Protein AF-A0A923WT96-F1 (afdb_monomer)

pLDDT: mean 90.23, std 14.93, range [32.47, 98.75]

Secondary structure (DSSP, 8-state):
--------S----HHHHHHHHHHHSPPPHHHHHHHHHHHHHHHHHTTT-EEEEHHHHHGGGG-S--EEEE-SS-EEEEEEE---TT-EE-HHHHHHHHHHHHHHHHHH-TTSS-EEEEEEESSEE-HHHHHHHHHHTPEEEE----TTS--EEEEE-TTS-EEEE-TTSTTGGG----SSS-EEES-HHHHHHTT-EETT---

Foldseek 3Di:
DDDDDDPDDDDCDPVNVVLVVVLPDDDDQVRLQLLQLLQVQQVLQVVQWDKAQQCNVPPPVSLQQRIWTDDQAEIEREHEEEDDQVDADELVNVVSQLVSQVVCCVPPNVPHHYYAYEYEYCYYHDPNNVVSCVVSVYHYDHDHRPSQPQAWKWDADPVRAIAIEHNPRPCSSVDGAGPDLIDGDNGPVVSVVSVHYHPPDDD

Solvent-accessible surface area (backbone atoms only — not comparable to full-atom values): 11624 Å² total; per-residue (Å²): 133,83,87,82,76,81,93,74,86,85,74,82,40,76,65,40,51,51,49,57,52,57,75,69,52,86,71,53,78,66,52,43,39,45,52,38,46,52,50,57,44,48,60,40,26,77,71,62,37,49,61,40,44,35,26,77,69,49,49,92,76,34,64,66,33,31,31,43,36,41,58,95,69,36,33,39,39,26,32,70,44,72,48,60,67,92,48,63,48,47,35,68,60,49,51,50,43,49,52,39,42,51,50,46,37,73,74,76,36,78,86,53,57,57,76,44,38,36,42,37,26,45,34,44,70,37,71,62,21,51,51,48,19,65,78,71,63,39,45,80,43,78,52,74,80,64,86,84,59,53,58,32,45,29,33,64,46,98,87,68,51,43,27,28,35,50,84,82,44,97,56,40,65,77,58,63,49,54,81,77,93,29,42,67,31,82,43,59,67,57,39,44,75,73,64,30,42,67,65,89,65,80,129

Sequence (203 aa):
MFLFILRFVNKDSADQRALNAYLKKPLSNEEIGTAYERYIGHLYEMKGYDVVYNGAVNGFADFGRDLIVKTADEIFIIQTKCWAKYKQIKEKEIFQLFDSMTHFRLTSNRLGPPIKAVFYTSASYSDEAKEAAQVLGVELRNEKLIQTYPMIKCNVSMNGSKYYHLPFDPYYDKVKINQGEECYVHTVAEAVAKGFRRAGTRL

Mean predicted aligned error: 5.96 Å

Structure (mmCIF, N/CA/C/O backbone):
data_AF-A0A923WT96-F1
#
_entry.id   AF-A0A923WT96-F1
#
loop_
_atom_site.group_PDB
_atom_site.id
_atom_site.type_symbol
_atom_site.label_atom_id
_atom_site.label_alt_id
_atom_site.label_comp_id
_atom_site.label_asym_id
_atom_site.label_entity_id
_atom_site.label_seq_id
_atom_site.pdbx_PDB_ins_code
_atom_site.Cartn_x
_atom_site.Cartn_y
_atom_site.Cartn_z
_atom_site.occupancy
_atom_site.B_iso_or_equiv
_atom_site.auth_seq_id
_atom_site.auth_comp_id
_atom_site.auth_asym_id
_atom_site.auth_atom_id
_atom_site.pdbx_PDB_model_num
ATOM 1 N N . MET A 1 1 ? 39.973 -20.981 -33.389 1.00 36.34 1 MET A N 1
ATOM 2 C CA . MET A 1 1 ? 39.343 -19.813 -34.034 1.00 36.34 1 MET A CA 1
ATOM 3 C C . MET A 1 1 ? 38.199 -19.358 -33.139 1.00 36.34 1 MET A C 1
ATOM 5 O O . MET A 1 1 ? 37.227 -20.085 -33.031 1.00 36.34 1 MET A O 1
ATOM 9 N N . PHE A 1 2 ? 38.434 -18.256 -32.414 1.00 32.47 2 PHE A N 1
ATOM 10 C CA . PHE A 1 2 ? 37.495 -17.392 -31.675 1.00 32.47 2 PHE A CA 1
ATOM 11 C C . PHE A 1 2 ? 36.332 -18.073 -30.924 1.00 32.47 2 PHE A C 1
ATOM 13 O O . PHE A 1 2 ? 35.307 -18.401 -31.499 1.00 32.47 2 PHE A O 1
ATOM 20 N N . LEU A 1 3 ? 36.482 -18.392 -29.637 1.00 35.88 3 LEU A N 1
ATOM 21 C CA . LEU A 1 3 ? 36.334 -17.452 -28.511 1.00 35.88 3 LEU A CA 1
ATOM 22 C C . LEU A 1 3 ? 34.954 -16.771 -28.491 1.00 35.88 3 LEU A C 1
ATOM 24 O O . LEU A 1 3 ? 34.823 -15.672 -29.002 1.00 35.88 3 LEU A O 1
ATOM 28 N N . PHE A 1 4 ? 33.966 -17.390 -27.838 1.00 37.00 4 PHE A N 1
ATOM 29 C CA . PHE A 1 4 ? 32.991 -16.672 -27.003 1.00 37.00 4 PHE A CA 1
ATOM 30 C C . PHE A 1 4 ? 32.511 -17.591 -25.873 1.00 37.00 4 PHE A C 1
ATOM 32 O O . PHE A 1 4 ? 31.411 -18.132 -25.853 1.00 37.00 4 PHE A O 1
ATOM 39 N N . ILE A 1 5 ? 33.430 -17.784 -24.929 1.00 40.38 5 ILE A N 1
ATOM 40 C CA . ILE A 1 5 ? 33.155 -18.240 -23.568 1.00 40.38 5 ILE A CA 1
ATOM 41 C C . ILE A 1 5 ? 32.289 -17.172 -22.878 1.00 40.38 5 ILE A C 1
ATOM 43 O O . ILE A 1 5 ? 32.549 -15.980 -23.030 1.00 40.38 5 ILE A O 1
ATOM 47 N N . LEU A 1 6 ? 31.266 -17.634 -22.152 1.00 35.66 6 LEU A N 1
ATOM 48 C CA . LEU A 1 6 ? 30.511 -16.965 -21.084 1.00 35.66 6 LEU A CA 1
ATOM 49 C C . LEU A 1 6 ? 30.635 -15.426 -20.996 1.00 35.66 6 LEU A C 1
ATOM 51 O O . LEU A 1 6 ? 31.580 -14.890 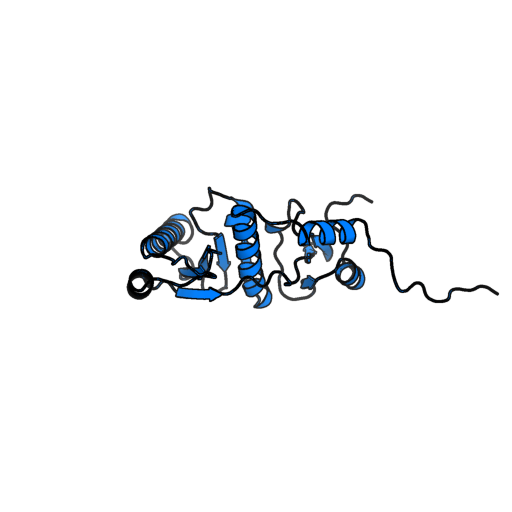-20.422 1.00 35.66 6 LEU A O 1
ATOM 55 N N . ARG A 1 7 ? 29.572 -14.715 -21.385 1.00 38.06 7 ARG A N 1
ATOM 56 C CA . ARG A 1 7 ? 29.188 -13.449 -20.734 1.00 38.06 7 ARG A CA 1
ATOM 57 C C . ARG A 1 7 ? 27.939 -13.679 -19.891 1.00 38.06 7 ARG A C 1
ATOM 59 O O . ARG A 1 7 ? 26.865 -13.183 -20.205 1.00 38.06 7 ARG A O 1
ATOM 66 N N . PHE A 1 8 ? 28.084 -14.449 -18.823 1.00 43.38 8 PHE A N 1
ATOM 67 C CA . PHE A 1 8 ? 27.177 -14.343 -17.690 1.00 43.38 8 PHE A CA 1
ATOM 68 C C . PHE A 1 8 ? 27.979 -13.842 -16.494 1.00 43.38 8 PHE A C 1
ATOM 70 O O . PHE A 1 8 ? 29.082 -14.315 -16.239 1.00 43.38 8 PHE A O 1
ATOM 77 N N . VAL A 1 9 ? 27.355 -12.907 -15.778 1.00 39.97 9 VAL A N 1
ATOM 78 C CA . VAL A 1 9 ? 27.758 -12.261 -14.523 1.00 39.97 9 VAL A CA 1
ATOM 79 C C . VAL A 1 9 ? 28.471 -10.906 -14.653 1.00 39.97 9 VAL A C 1
ATOM 81 O O . VAL A 1 9 ? 29.545 -10.752 -15.224 1.00 39.97 9 VAL A O 1
ATOM 84 N N . ASN A 1 10 ? 27.817 -9.943 -13.998 1.00 44.91 10 ASN A N 1
ATOM 85 C CA . ASN A 1 10 ? 28.217 -8.586 -13.644 1.00 44.91 10 ASN A CA 1
ATOM 86 C C . ASN A 1 10 ? 28.245 -7.522 -14.743 1.00 44.91 10 ASN A C 1
ATOM 88 O O . ASN A 1 10 ? 29.288 -7.089 -15.228 1.0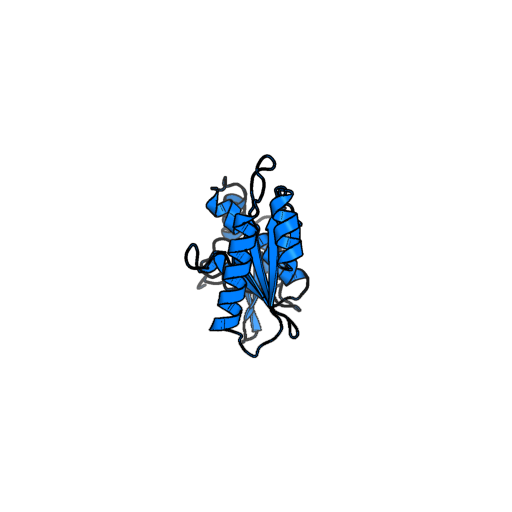0 44.91 10 ASN A O 1
ATOM 92 N N . LYS A 1 11 ? 27.071 -6.932 -14.976 1.00 49.00 11 LYS A N 1
ATOM 93 C CA . LYS A 1 11 ? 27.018 -5.486 -15.173 1.00 49.00 11 LYS A CA 1
ATOM 94 C C . LYS A 1 11 ? 25.873 -4.934 -14.342 1.00 49.00 11 LYS A C 1
ATOM 96 O O . LYS A 1 11 ? 24.736 -4.903 -14.795 1.00 49.00 11 LYS A O 1
ATOM 101 N N . ASP A 1 12 ? 26.193 -4.558 -13.108 1.00 63.94 12 ASP A N 1
ATOM 102 C CA . ASP A 1 12 ? 25.357 -3.688 -12.283 1.00 63.94 12 ASP A CA 1
ATOM 103 C C . ASP A 1 12 ? 24.925 -2.520 -13.189 1.00 63.94 12 ASP A C 1
ATOM 105 O O . ASP A 1 12 ? 25.756 -1.713 -13.627 1.00 63.94 12 ASP A O 1
ATOM 109 N N . SER A 1 13 ? 23.675 -2.524 -13.656 1.00 85.19 13 SER A N 1
ATOM 110 C CA . SER A 1 13 ? 23.193 -1.501 -14.583 1.00 85.19 13 SER A CA 1
ATOM 111 C C . SER A 1 13 ? 23.119 -0.168 -13.835 1.00 85.19 13 SER A C 1
ATOM 113 O O . SER A 1 13 ? 23.123 -0.135 -12.604 1.00 85.19 13 SER A O 1
ATOM 115 N N . ALA A 1 14 ? 23.081 0.960 -14.550 1.00 91.75 14 ALA A N 1
ATOM 116 C CA . ALA A 1 14 ? 22.837 2.245 -13.885 1.00 91.75 14 ALA A CA 1
ATOM 117 C C . ALA A 1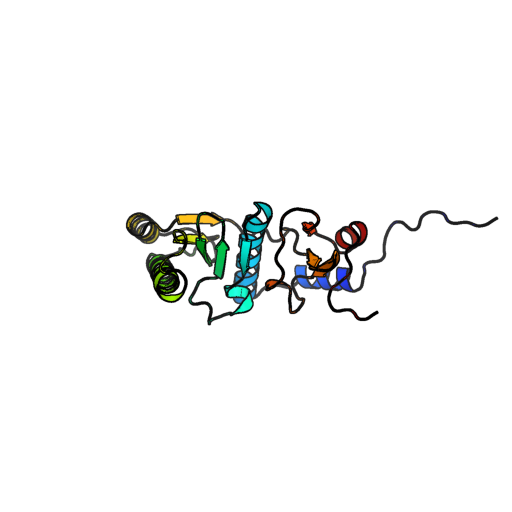 14 ? 21.536 2.196 -13.058 1.00 91.75 14 ALA A C 1
ATOM 119 O O . ALA A 1 14 ? 21.496 2.695 -11.936 1.00 91.75 14 ALA A O 1
ATOM 120 N N . ASP A 1 15 ? 20.534 1.487 -13.577 1.00 94.75 15 ASP A N 1
ATOM 121 C CA . ASP A 1 15 ? 19.257 1.229 -12.922 1.00 94.75 15 ASP A CA 1
ATOM 122 C C . ASP A 1 15 ? 19.401 0.386 -11.648 1.00 94.75 15 ASP A C 1
ATOM 124 O O . ASP A 1 15 ? 18.847 0.753 -10.614 1.00 94.75 15 ASP A O 1
ATOM 128 N N . GLN A 1 16 ? 20.172 -0.709 -11.682 1.00 95.94 16 GLN A N 1
ATOM 129 C CA . GLN A 1 16 ? 20.379 -1.554 -10.501 1.00 95.94 16 GLN A CA 1
ATOM 130 C C . GLN A 1 16 ? 21.172 -0.812 -9.419 1.00 95.94 16 GLN A C 1
ATOM 132 O O . GLN A 1 16 ? 20.816 -0.890 -8.244 1.00 95.94 16 GLN A O 1
ATOM 137 N N . ARG A 1 17 ? 22.181 -0.014 -9.799 1.00 95.69 17 ARG A N 1
ATOM 138 C CA . ARG A 1 17 ? 22.887 0.872 -8.858 1.00 95.69 17 ARG A CA 1
ATOM 139 C C . ARG A 1 17 ? 21.948 1.888 -8.213 1.00 95.69 17 ARG A C 1
ATOM 141 O O . ARG A 1 17 ? 22.022 2.086 -7.002 1.00 95.69 17 ARG A O 1
ATOM 148 N N . ALA A 1 18 ? 21.065 2.508 -8.996 1.00 95.19 18 ALA A N 1
ATOM 149 C CA . ALA A 1 18 ? 20.082 3.460 -8.485 1.00 95.19 18 ALA A CA 1
ATOM 150 C C . ALA A 1 18 ? 19.080 2.788 -7.529 1.00 95.19 18 ALA A C 1
ATOM 152 O O . ALA A 1 18 ? 18.809 3.326 -6.457 1.00 95.19 18 ALA A O 1
ATOM 153 N N . LEU A 1 19 ? 18.604 1.583 -7.860 1.00 95.94 19 LEU A N 1
ATOM 154 C CA . LEU A 1 19 ? 17.760 0.784 -6.970 1.00 95.94 19 LEU A CA 1
ATOM 155 C C . LEU A 1 19 ? 18.481 0.428 -5.665 1.00 95.94 19 LEU A C 1
ATOM 157 O O . LEU A 1 19 ? 17.935 0.631 -4.585 1.00 95.94 19 LEU A O 1
ATOM 161 N N . ASN A 1 20 ? 19.729 -0.032 -5.742 1.00 96.00 20 ASN A N 1
ATOM 162 C CA . ASN A 1 20 ? 20.527 -0.363 -4.562 1.00 96.00 20 ASN A CA 1
ATOM 163 C C . ASN A 1 20 ? 20.749 0.860 -3.656 1.00 96.00 20 ASN A C 1
ATOM 165 O O . ASN A 1 20 ? 20.742 0.726 -2.434 1.00 96.00 20 ASN A O 1
ATOM 169 N N . ALA A 1 21 ? 20.952 2.046 -4.238 1.00 95.19 21 ALA A N 1
ATOM 170 C CA . ALA A 1 21 ? 21.072 3.293 -3.486 1.00 95.19 21 ALA A CA 1
ATOM 171 C C . ALA A 1 21 ? 19.743 3.685 -2.823 1.00 95.19 21 ALA A C 1
ATOM 173 O O . ALA A 1 21 ? 19.734 4.029 -1.642 1.00 95.19 21 ALA A O 1
ATOM 174 N N . TYR A 1 22 ? 18.627 3.569 -3.551 1.00 94.69 22 TYR A N 1
ATOM 175 C CA . TYR A 1 22 ? 17.283 3.812 -3.028 1.00 94.69 22 TYR A CA 1
ATOM 176 C C . TYR A 1 22 ? 16.973 2.924 -1.815 1.00 94.69 22 TYR A C 1
ATOM 178 O O . TYR A 1 22 ? 16.575 3.432 -0.773 1.00 94.69 22 TYR A O 1
ATOM 186 N N . LEU A 1 23 ? 17.240 1.616 -1.908 1.00 93.62 23 LEU A N 1
ATOM 187 C CA . LEU A 1 23 ? 16.950 0.649 -0.840 1.00 93.62 23 LEU A CA 1
ATOM 188 C C . LEU A 1 23 ? 17.806 0.835 0.424 1.00 93.62 23 LEU A C 1
ATOM 190 O O . LEU A 1 23 ? 17.424 0.379 1.496 1.00 93.62 23 LEU A O 1
ATOM 194 N N . LYS A 1 24 ? 18.970 1.486 0.313 1.00 94.19 24 LYS A N 1
ATOM 195 C CA . LYS A 1 24 ? 19.856 1.781 1.454 1.00 94.19 24 LYS A CA 1
ATOM 196 C C . LYS A 1 24 ? 19.535 3.109 2.137 1.00 94.19 24 LYS A C 1
ATOM 198 O O . LYS A 1 24 ? 20.073 3.380 3.211 1.00 94.19 24 LYS A O 1
ATOM 203 N N . LYS A 1 25 ? 18.721 3.960 1.510 1.00 93.19 25 LYS A N 1
ATOM 204 C CA . LYS A 1 25 ? 18.407 5.292 2.024 1.00 93.19 25 LYS A CA 1
ATOM 205 C C . LYS A 1 25 ? 17.539 5.173 3.291 1.00 93.19 25 LYS A C 1
ATOM 207 O O . LYS A 1 25 ? 16.518 4.489 3.256 1.00 93.19 25 LYS A O 1
ATOM 212 N N . PRO A 1 26 ? 17.883 5.867 4.393 1.00 93.25 26 PRO A N 1
ATOM 213 C CA . PRO A 1 26 ? 16.972 6.029 5.521 1.00 93.25 26 PRO A CA 1
ATOM 214 C C . PRO A 1 26 ? 15.690 6.741 5.083 1.00 93.25 26 PRO A C 1
ATOM 216 O O . PRO A 1 26 ? 15.751 7.754 4.385 1.00 93.25 26 PRO A O 1
ATOM 219 N N . LEU A 1 27 ? 14.543 6.220 5.510 1.00 93.06 27 LEU A N 1
ATOM 220 C CA . LEU A 1 27 ? 13.236 6.759 5.147 1.00 93.06 27 LEU A CA 1
ATOM 221 C C . LEU A 1 27 ? 12.750 7.766 6.195 1.00 93.06 27 LEU A C 1
ATOM 223 O O . LEU A 1 27 ? 12.867 7.528 7.400 1.00 93.06 27 LEU A O 1
ATOM 227 N N . SER A 1 28 ? 12.164 8.870 5.736 1.00 94.50 28 SER A N 1
ATOM 228 C CA . SER A 1 28 ? 11.366 9.765 6.576 1.00 94.50 28 SER A CA 1
ATOM 229 C C . SER A 1 28 ? 10.065 9.086 7.034 1.00 94.50 28 SER A C 1
ATOM 231 O O . SER A 1 28 ? 9.669 8.047 6.510 1.00 94.50 28 SER A O 1
ATOM 233 N N . ASN A 1 29 ? 9.346 9.685 7.990 1.00 92.38 29 ASN A N 1
ATOM 234 C CA . ASN A 1 29 ? 8.043 9.157 8.420 1.00 92.38 29 ASN A CA 1
ATOM 235 C C . ASN A 1 29 ? 7.022 9.095 7.270 1.00 92.38 29 ASN A C 1
ATOM 237 O O . ASN A 1 29 ? 6.229 8.157 7.211 1.00 92.38 29 ASN A O 1
ATOM 241 N N . GLU A 1 30 ? 7.050 10.073 6.363 1.00 91.56 30 GLU A N 1
ATOM 242 C CA . GLU A 1 30 ? 6.185 10.098 5.179 1.00 91.56 30 GLU A CA 1
ATOM 243 C C . GLU A 1 30 ? 6.580 8.993 4.197 1.00 91.56 30 GLU A C 1
ATOM 245 O O . GLU A 1 30 ? 5.727 8.224 3.765 1.00 91.56 30 GLU A O 1
ATOM 250 N N . GLU A 1 31 ? 7.881 8.831 3.931 1.00 93.69 31 GLU A N 1
ATOM 251 C CA . GLU A 1 31 ? 8.390 7.770 3.055 1.00 93.69 31 GLU A CA 1
ATOM 252 C C . GLU A 1 31 ? 8.107 6.368 3.623 1.00 93.69 31 GLU A C 1
ATOM 254 O O . GLU A 1 31 ? 7.816 5.448 2.861 1.00 93.69 31 GLU A O 1
ATOM 259 N N . ILE A 1 32 ? 8.135 6.194 4.950 1.00 95.19 32 ILE A N 1
ATOM 260 C CA . ILE A 1 32 ? 7.702 4.957 5.622 1.00 95.19 32 ILE A CA 1
ATOM 261 C C . ILE A 1 32 ? 6.208 4.710 5.387 1.00 95.19 32 ILE A C 1
ATOM 263 O O . ILE A 1 32 ? 5.818 3.575 5.115 1.00 95.19 32 ILE A O 1
ATOM 267 N N . GLY A 1 33 ? 5.381 5.757 5.475 1.00 95.06 33 GLY A N 1
ATOM 268 C CA . GLY A 1 33 ? 3.953 5.688 5.164 1.00 95.06 33 GLY A CA 1
ATOM 269 C C . GLY A 1 33 ? 3.710 5.214 3.732 1.00 95.06 33 GLY A C 1
ATOM 270 O O . GLY A 1 33 ? 3.061 4.190 3.530 1.00 95.06 33 GLY A O 1
ATOM 271 N N . THR A 1 34 ? 4.323 5.878 2.749 1.00 94.88 34 THR A N 1
ATOM 272 C CA . THR A 1 34 ? 4.221 5.496 1.332 1.00 94.88 34 THR A CA 1
ATOM 273 C C . THR A 1 34 ? 4.769 4.091 1.068 1.00 94.88 34 THR A C 1
ATOM 275 O O . THR A 1 34 ? 4.169 3.320 0.321 1.00 94.88 34 THR A O 1
ATOM 278 N N . ALA A 1 35 ? 5.891 3.708 1.685 1.00 96.12 35 ALA A N 1
ATOM 279 C CA . ALA A 1 35 ? 6.446 2.361 1.543 1.00 96.12 35 ALA A CA 1
ATOM 280 C C . ALA A 1 35 ? 5.497 1.284 2.089 1.00 96.12 35 ALA A C 1
ATOM 282 O O . ALA A 1 35 ? 5.407 0.198 1.511 1.00 96.12 35 ALA A O 1
ATOM 283 N N . TYR A 1 36 ? 4.785 1.583 3.176 1.00 97.56 36 TYR A N 1
ATOM 284 C CA . TYR A 1 36 ? 3.799 0.681 3.755 1.00 97.56 36 TYR A CA 1
ATOM 285 C C . TYR A 1 36 ? 2.540 0.570 2.902 1.00 97.56 36 TYR A C 1
ATOM 287 O O . TYR A 1 36 ? 2.118 -0.548 2.621 1.00 97.56 36 TYR A O 1
ATOM 295 N N . GLU A 1 37 ? 2.003 1.687 2.408 1.00 97.12 37 GLU A N 1
ATOM 296 C CA . GLU A 1 37 ? 0.899 1.686 1.443 1.00 97.12 37 GLU A CA 1
ATOM 297 C C . GLU A 1 37 ? 1.242 0.821 0.222 1.00 97.12 37 GLU A C 1
ATOM 299 O O . GLU A 1 37 ? 0.487 -0.084 -0.144 1.00 97.12 37 GLU A O 1
ATOM 304 N N . ARG A 1 38 ? 2.427 1.040 -0.364 1.00 97.50 38 ARG A N 1
ATOM 305 C CA . ARG A 1 38 ? 2.918 0.268 -1.512 1.00 97.50 38 ARG A CA 1
ATOM 306 C C . ARG A 1 38 ? 3.003 -1.225 -1.211 1.00 97.50 38 ARG A C 1
ATOM 308 O O . ARG A 1 38 ? 2.568 -2.034 -2.029 1.00 97.50 38 ARG A O 1
ATOM 315 N N . TYR A 1 39 ? 3.521 -1.582 -0.037 1.00 98.25 39 TYR A N 1
ATOM 316 C CA . TYR A 1 39 ? 3.626 -2.969 0.403 1.00 98.25 39 TYR A CA 1
ATOM 317 C C . TYR A 1 39 ? 2.251 -3.625 0.585 1.00 98.25 39 TYR A C 1
ATOM 319 O O . TYR A 1 39 ? 2.025 -4.709 0.052 1.00 98.25 39 TYR A O 1
ATOM 327 N N . ILE A 1 40 ? 1.306 -2.968 1.266 1.00 98.50 40 ILE A N 1
ATOM 328 C CA . ILE A 1 40 ? -0.054 -3.504 1.424 1.00 98.50 40 ILE A CA 1
ATOM 329 C C . ILE A 1 40 ? -0.735 -3.655 0.060 1.00 98.50 40 ILE A C 1
ATOM 331 O O . ILE A 1 40 ? -1.334 -4.697 -0.204 1.00 98.50 40 ILE A O 1
ATOM 335 N N . GLY A 1 41 ? -0.596 -2.675 -0.836 1.00 98.00 41 GLY A N 1
ATOM 336 C CA . GLY A 1 41 ? -1.141 -2.779 -2.189 1.00 98.00 41 GLY A CA 1
ATOM 337 C C . GLY A 1 41 ? -0.517 -3.927 -2.985 1.00 98.00 41 GLY A C 1
ATOM 338 O O . GLY A 1 41 ? -1.246 -4.693 -3.607 1.00 98.00 41 GLY A O 1
ATOM 339 N N . HIS A 1 42 ? 0.800 -4.132 -2.880 1.00 97.69 42 HIS A N 1
ATOM 340 C CA . HIS A 1 42 ? 1.481 -5.286 -3.476 1.00 97.69 42 HIS A CA 1
ATOM 341 C C . HIS A 1 42 ? 0.877 -6.618 -2.999 1.00 97.69 42 HIS A C 1
ATOM 343 O O . HIS A 1 42 ? 0.618 -7.495 -3.818 1.00 97.69 42 HIS A O 1
ATOM 349 N N . LEU A 1 43 ? 0.570 -6.773 -1.703 1.00 97.50 43 LEU A N 1
ATOM 350 C CA . LEU A 1 43 ? -0.070 -7.994 -1.190 1.00 97.50 43 LEU A CA 1
ATOM 351 C C . LEU A 1 43 ? -1.448 -8.261 -1.818 1.00 97.50 43 LEU A C 1
ATOM 353 O O . LEU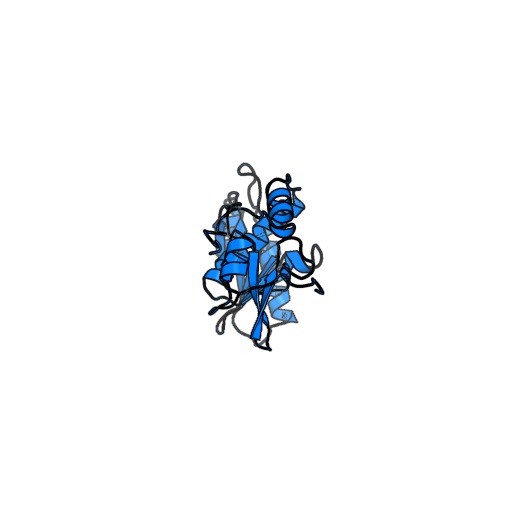 A 1 43 ? -1.837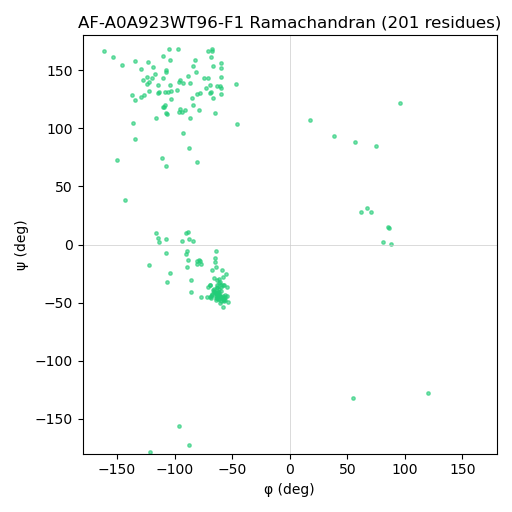 -9.422 -1.959 1.00 97.50 43 LEU A O 1
ATOM 357 N N . TYR A 1 44 ? -2.193 -7.212 -2.172 1.00 97.19 44 TYR A N 1
ATOM 358 C CA . TYR A 1 44 ? -3.473 -7.332 -2.870 1.00 97.19 44 TYR A CA 1
ATOM 359 C C . TYR A 1 44 ? -3.289 -7.648 -4.357 1.00 97.19 44 TYR A C 1
ATOM 361 O O . TYR A 1 44 ? -3.931 -8.572 -4.856 1.00 97.19 44 TYR A O 1
ATOM 369 N N . GLU A 1 45 ? -2.378 -6.965 -5.052 1.00 96.50 45 GLU A N 1
ATOM 370 C CA . GLU A 1 45 ? -2.076 -7.252 -6.463 1.00 96.50 45 GLU A CA 1
ATOM 371 C C . GLU A 1 45 ? -1.578 -8.693 -6.649 1.00 96.50 45 GLU A C 1
ATOM 373 O O . GLU A 1 45 ? -2.033 -9.400 -7.545 1.00 96.50 45 GLU A O 1
ATOM 378 N N . MET A 1 46 ? -0.741 -9.198 -5.735 1.00 94.50 46 MET A N 1
ATOM 379 C CA . MET A 1 46 ? -0.281 -10.594 -5.756 1.00 94.50 46 MET A CA 1
ATOM 380 C C . MET A 1 46 ? -1.408 -11.616 -5.552 1.00 94.50 46 MET A C 1
ATOM 382 O O . MET A 1 46 ? -1.252 -12.783 -5.907 1.00 94.50 46 MET A O 1
ATOM 386 N N . LYS A 1 47 ? -2.551 -11.194 -5.001 1.00 93.69 47 LYS A N 1
ATOM 387 C CA . LYS A 1 47 ? -3.771 -12.007 -4.898 1.00 93.69 47 LYS A CA 1
ATOM 388 C C . LYS A 1 47 ? -4.736 -11.779 -6.071 1.00 93.69 47 LYS A C 1
ATOM 390 O O . LYS A 1 47 ? -5.813 -12.365 -6.078 1.00 93.69 47 LYS A O 1
ATOM 395 N N . GLY A 1 48 ? -4.360 -10.962 -7.056 1.00 92.44 48 GLY A N 1
ATOM 396 C CA . GLY A 1 48 ? -5.147 -10.682 -8.259 1.00 92.44 48 GLY A CA 1
ATOM 397 C C . GLY A 1 48 ? -6.182 -9.570 -8.124 1.00 92.44 48 GLY A C 1
ATOM 398 O O . GLY A 1 48 ? -7.074 -9.489 -8.963 1.00 92.44 48 GLY A O 1
ATOM 399 N N . TYR A 1 49 ? -6.106 -8.740 -7.084 1.00 94.81 49 TYR A N 1
ATOM 400 C CA . TYR A 1 49 ? -7.038 -7.625 -6.916 1.00 94.81 49 TYR A CA 1
ATOM 401 C C . TYR A 1 49 ? -6.617 -6.412 -7.756 1.00 94.81 49 TYR A C 1
ATOM 403 O O . TYR A 1 49 ? -5.425 -6.153 -7.913 1.00 94.81 49 TYR A O 1
ATOM 411 N N . ASP A 1 50 ? -7.591 -5.620 -8.220 1.00 94.62 50 ASP A N 1
ATOM 412 C CA . ASP A 1 50 ? -7.324 -4.315 -8.836 1.00 94.62 50 ASP A CA 1
ATOM 413 C C . ASP A 1 50 ? -7.058 -3.272 -7.742 1.00 94.62 50 ASP A C 1
ATOM 415 O O . ASP A 1 50 ? -7.945 -2.967 -6.941 1.00 94.62 50 ASP A O 1
ATOM 419 N N . VAL A 1 51 ? -5.846 -2.715 -7.697 1.00 96.50 51 VAL A N 1
ATOM 420 C CA . VAL A 1 51 ? -5.409 -1.787 -6.643 1.00 96.50 51 VAL A CA 1
ATOM 421 C C . VAL A 1 51 ? -5.173 -0.388 -7.204 1.00 96.50 51 VAL A C 1
ATOM 423 O O . VAL A 1 51 ? -4.469 -0.191 -8.192 1.00 96.50 51 VAL A O 1
ATOM 426 N N . VAL A 1 52 ? -5.737 0.622 -6.542 1.00 95.69 52 VAL A N 1
ATOM 427 C CA . VAL A 1 52 ? -5.407 2.036 -6.754 1.00 95.69 52 VAL A CA 1
ATOM 428 C C . VAL A 1 52 ? -4.659 2.557 -5.530 1.00 95.69 52 VAL A C 1
ATOM 430 O O . VAL A 1 52 ? -5.225 2.590 -4.438 1.00 95.69 52 VAL A O 1
ATOM 433 N N . TYR A 1 53 ? -3.416 2.997 -5.736 1.00 96.25 53 TYR A N 1
ATOM 434 C CA . TYR A 1 53 ? -2.542 3.616 -4.730 1.00 96.25 53 TYR A CA 1
ATOM 435 C C . TYR A 1 53 ? -2.892 5.097 -4.542 1.00 96.25 53 TYR A C 1
ATOM 437 O O . TYR A 1 53 ? -2.224 5.996 -5.054 1.00 96.25 53 TYR A O 1
ATOM 445 N N . ASN A 1 54 ? -4.040 5.357 -3.925 1.00 93.62 54 ASN A N 1
ATOM 446 C CA . ASN A 1 54 ? -4.632 6.687 -3.865 1.00 93.62 54 ASN A CA 1
ATOM 447 C C . ASN A 1 54 ? -3.838 7.636 -2.950 1.00 93.62 54 ASN A C 1
ATOM 449 O O . ASN A 1 54 ? -3.687 8.803 -3.310 1.00 93.62 54 ASN A O 1
ATOM 453 N N . GLY A 1 55 ? -3.278 7.147 -1.841 1.00 90.44 55 GLY A N 1
ATOM 454 C CA . GLY A 1 55 ? -2.423 7.933 -0.949 1.00 90.44 55 GLY A CA 1
ATOM 455 C C . GLY A 1 55 ? -1.084 8.291 -1.598 1.00 90.44 55 GLY A C 1
ATOM 456 O O . GLY A 1 55 ? -0.696 9.459 -1.623 1.00 90.44 55 GLY A O 1
ATOM 457 N N . ALA A 1 56 ? -0.420 7.330 -2.241 1.00 89.06 56 ALA A N 1
ATOM 458 C CA . ALA A 1 56 ? 0.858 7.540 -2.917 1.00 89.06 56 ALA A CA 1
ATOM 459 C C . ALA A 1 56 ? 0.733 8.479 -4.128 1.00 89.06 56 ALA A C 1
ATOM 461 O O . ALA A 1 56 ? 1.680 9.194 -4.456 1.00 89.06 56 ALA A O 1
ATOM 462 N N . VAL A 1 57 ? -0.434 8.511 -4.784 1.00 87.94 57 VAL A N 1
ATOM 463 C CA . VAL A 1 57 ? -0.694 9.400 -5.928 1.00 87.94 57 VAL A CA 1
ATOM 464 C C . VAL A 1 57 ? -1.174 10.793 -5.501 1.00 87.94 57 VAL A C 1
ATOM 466 O O . VAL A 1 57 ? -0.755 11.774 -6.116 1.00 87.94 57 VAL A O 1
ATOM 469 N N . ASN A 1 58 ? -2.046 10.903 -4.491 1.00 80.81 58 ASN A N 1
ATOM 470 C CA . ASN A 1 58 ? -2.725 12.163 -4.139 1.00 80.81 58 ASN A CA 1
ATOM 471 C C . ASN A 1 58 ? -2.218 12.823 -2.844 1.00 80.81 58 ASN A C 1
ATOM 473 O O . ASN A 1 58 ? -2.620 13.949 -2.536 1.00 80.81 58 ASN A O 1
ATOM 477 N N . GLY A 1 59 ? -1.339 12.165 -2.085 1.00 78.88 59 GLY A N 1
ATOM 478 C CA . GLY A 1 59 ? -0.809 12.673 -0.820 1.00 78.88 59 GLY A CA 1
ATOM 479 C C . GLY A 1 59 ? -1.923 13.044 0.163 1.00 78.88 59 GLY A C 1
ATOM 480 O O . GLY A 1 59 ? -2.881 12.303 0.342 1.00 78.88 59 GLY A O 1
ATOM 481 N N . PHE A 1 60 ? -1.834 14.233 0.767 1.00 63.31 60 PHE A N 1
ATOM 482 C CA . PHE A 1 60 ? -2.799 14.722 1.765 1.00 63.31 60 PHE A CA 1
ATOM 483 C C . PHE A 1 60 ? -4.228 14.961 1.234 1.00 63.31 60 PHE A C 1
ATOM 485 O O . PHE A 1 60 ? -5.144 15.173 2.028 1.00 63.31 60 PHE A O 1
ATOM 492 N N . ALA A 1 61 ? -4.440 14.950 -0.086 1.00 71.69 61 ALA A N 1
ATOM 493 C CA . ALA A 1 61 ? -5.757 15.137 -0.704 1.00 71.69 61 ALA A CA 1
ATOM 494 C C . ALA A 1 61 ? -6.540 13.817 -0.880 1.00 71.69 61 ALA A C 1
ATOM 496 O O . ALA A 1 61 ? -7.560 13.772 -1.569 1.00 71.69 61 ALA A O 1
ATOM 497 N N . ASP A 1 62 ? -6.074 12.726 -0.275 1.00 70.38 62 ASP A N 1
ATOM 498 C CA . ASP A 1 62 ? -6.631 11.382 -0.417 1.00 70.38 62 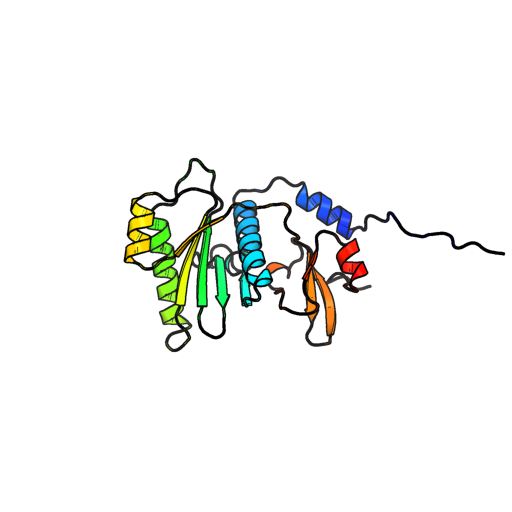ASP A CA 1
ATOM 499 C C . ASP A 1 62 ? -7.877 11.121 0.462 1.00 70.38 62 ASP A C 1
ATOM 501 O O . ASP A 1 62 ? -8.634 10.178 0.202 1.00 70.38 62 ASP A O 1
ATOM 505 N N . PHE A 1 63 ? -8.142 11.998 1.440 1.00 82.81 63 PHE A N 1
ATOM 506 C CA . PHE A 1 63 ? -9.137 11.842 2.511 1.00 82.81 63 PHE A CA 1
ATOM 507 C C . PHE A 1 63 ? -8.851 10.640 3.438 1.00 82.81 63 PHE A C 1
ATOM 509 O O . PHE A 1 63 ? -9.779 10.063 4.006 1.00 82.81 63 PHE A O 1
ATOM 516 N N . GLY A 1 64 ? -7.585 10.243 3.593 1.00 83.88 64 GLY A N 1
ATOM 517 C CA . GLY A 1 64 ? -7.163 9.092 4.399 1.00 83.88 64 GLY A CA 1
ATOM 518 C C . GLY A 1 64 ? -7.541 7.737 3.797 1.00 83.88 64 GLY A C 1
ATOM 519 O O . GLY A 1 64 ? -7.789 6.789 4.542 1.00 83.88 64 GLY A O 1
ATOM 520 N N . ARG A 1 65 ? -7.648 7.665 2.467 1.00 93.12 65 ARG A N 1
ATOM 521 C CA . ARG A 1 65 ? -7.998 6.458 1.703 1.00 93.12 65 ARG A CA 1
ATOM 522 C C . ARG A 1 65 ? -6.761 6.026 0.944 1.00 93.12 65 ARG A C 1
ATOM 524 O O . ARG A 1 65 ? -6.681 6.249 -0.260 1.00 93.12 65 ARG A O 1
ATOM 531 N N . ASP A 1 66 ? -5.804 5.457 1.656 1.00 96.19 66 ASP A N 1
ATOM 532 C CA . ASP A 1 66 ? -4.500 5.110 1.101 1.00 96.19 66 ASP A CA 1
ATOM 533 C C . ASP A 1 66 ? -4.644 4.169 -0.109 1.00 96.19 66 ASP A C 1
ATOM 535 O O . ASP A 1 66 ? -4.098 4.447 -1.173 1.00 96.19 66 ASP A O 1
ATOM 539 N N . LEU A 1 67 ? -5.459 3.108 -0.006 1.00 97.62 67 LEU A N 1
ATOM 540 C CA . LEU A 1 67 ? -5.750 2.214 -1.135 1.00 97.62 67 LEU A CA 1
ATOM 541 C C . LEU A 1 67 ? -7.249 2.110 -1.416 1.00 97.62 67 LEU A C 1
ATOM 543 O O . LEU A 1 67 ? -8.077 2.037 -0.505 1.00 97.62 67 LEU A O 1
ATOM 547 N N . ILE A 1 68 ? -7.584 2.009 -2.702 1.00 96.50 68 ILE A N 1
ATOM 548 C CA . ILE A 1 68 ? -8.906 1.584 -3.167 1.00 96.50 68 ILE A CA 1
ATOM 549 C C . ILE A 1 68 ? -8.711 0.277 -3.922 1.00 96.50 68 ILE A C 1
ATOM 551 O O . ILE A 1 68 ? -8.144 0.269 -5.015 1.00 96.50 68 ILE A O 1
ATOM 555 N N . VAL A 1 69 ? -9.170 -0.821 -3.329 1.00 96.75 69 VAL A N 1
ATOM 556 C CA . VAL A 1 69 ? -9.043 -2.162 -3.904 1.00 96.75 69 VAL A CA 1
ATOM 557 C C . VAL A 1 69 ? -10.398 -2.601 -4.434 1.00 96.75 69 VAL A C 1
ATOM 559 O O . VAL A 1 69 ? -11.397 -2.481 -3.729 1.00 96.75 69 VAL A O 1
ATOM 562 N N . LYS A 1 70 ? -10.452 -3.092 -5.669 1.00 93.44 70 LYS A N 1
ATOM 563 C CA . LYS A 1 70 ? -11.699 -3.452 -6.345 1.00 93.44 70 LYS A CA 1
ATOM 564 C C . LYS A 1 70 ? -11.691 -4.911 -6.773 1.00 93.44 70 LYS A C 1
ATOM 566 O O . LYS A 1 70 ? -10.691 -5.423 -7.277 1.00 93.44 70 LYS A O 1
ATOM 571 N N . THR A 1 71 ? -12.839 -5.550 -6.610 1.00 90.38 71 THR A N 1
ATOM 572 C CA . THR A 1 71 ? -13.199 -6.809 -7.263 1.00 90.38 71 THR A CA 1
ATOM 573 C C . THR A 1 71 ? -14.474 -6.595 -8.081 1.00 90.38 71 THR A C 1
ATOM 575 O O . THR A 1 71 ? -15.005 -5.483 -8.140 1.00 90.38 71 THR A O 1
ATOM 578 N N . ALA A 1 72 ? -14.968 -7.651 -8.730 1.00 87.38 72 ALA A N 1
ATOM 579 C CA . ALA A 1 72 ? -16.280 -7.609 -9.371 1.00 87.38 72 ALA A CA 1
ATOM 580 C C . ALA A 1 72 ? -17.418 -7.404 -8.351 1.00 87.38 72 ALA A C 1
ATOM 582 O O . ALA A 1 72 ? -18.420 -6.767 -8.672 1.00 87.38 72 ALA A O 1
ATOM 583 N N . ASP A 1 73 ? -17.236 -7.904 -7.126 1.00 92.19 73 ASP A N 1
ATOM 584 C CA . ASP A 1 73 ? -18.303 -8.027 -6.133 1.00 92.19 73 ASP A CA 1
ATOM 585 C C . ASP A 1 73 ? -18.234 -6.969 -5.028 1.00 92.19 73 ASP A C 1
ATOM 587 O O . ASP A 1 73 ? -19.248 -6.672 -4.403 1.00 92.19 73 ASP A O 1
ATOM 591 N N . GLU A 1 74 ? -17.061 -6.395 -4.755 1.00 94.56 74 GLU A N 1
ATOM 592 C CA . GLU A 1 74 ? -16.869 -5.463 -3.643 1.00 94.56 74 GLU A CA 1
ATOM 593 C C . GLU A 1 74 ? -15.719 -4.475 -3.862 1.00 94.56 74 GLU A C 1
ATOM 595 O O . GLU A 1 74 ? -14.822 -4.661 -4.689 1.00 94.56 74 GLU A O 1
ATOM 600 N N . ILE A 1 75 ? -15.752 -3.390 -3.090 1.00 96.44 75 ILE A N 1
ATOM 601 C CA . ILE A 1 75 ? -14.690 -2.387 -3.027 1.00 96.44 75 ILE A CA 1
ATOM 602 C C . ILE A 1 75 ? -14.210 -2.277 -1.583 1.00 96.44 75 ILE A C 1
ATOM 604 O O . ILE A 1 75 ? -15.004 -2.085 -0.664 1.00 96.44 75 ILE A O 1
ATOM 608 N N . PHE A 1 76 ? -12.899 -2.311 -1.385 1.00 97.75 76 PHE A N 1
ATOM 609 C CA . PHE A 1 76 ? -12.275 -2.023 -0.103 1.00 97.75 76 PHE A CA 1
ATOM 610 C C . PHE A 1 76 ? -11.679 -0.621 -0.119 1.00 97.75 76 PHE A C 1
ATOM 612 O O . PHE A 1 76 ? -10.858 -0.288 -0.977 1.00 97.75 76 PHE A O 1
ATOM 619 N N . ILE A 1 77 ? -12.076 0.186 0.859 1.00 97.81 77 ILE A N 1
ATOM 620 C CA . ILE A 1 77 ? -11.417 1.443 1.200 1.00 97.81 77 ILE A CA 1
ATO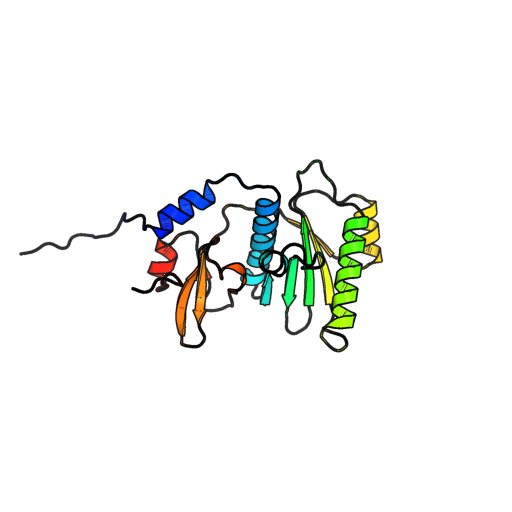M 621 C C . ILE A 1 77 ? -10.467 1.147 2.348 1.00 97.81 77 ILE A C 1
ATOM 623 O O . ILE A 1 77 ? -10.899 0.770 3.440 1.00 97.81 77 ILE A O 1
ATOM 627 N N . ILE A 1 78 ? -9.173 1.275 2.077 1.00 98.38 78 ILE A N 1
ATOM 628 C CA . ILE A 1 78 ? -8.129 0.850 2.999 1.00 98.38 78 ILE A CA 1
ATOM 629 C C . ILE A 1 78 ? -7.346 2.059 3.483 1.00 98.38 78 ILE A C 1
ATOM 631 O O . ILE A 1 78 ? -6.856 2.843 2.673 1.00 98.38 78 ILE A O 1
ATOM 635 N N . GLN A 1 79 ? -7.177 2.156 4.799 1.00 98.12 79 GLN A N 1
ATOM 636 C CA . GLN A 1 79 ? -6.200 3.048 5.415 1.00 98.12 79 GLN A CA 1
ATOM 637 C C . GLN A 1 79 ? -5.071 2.232 6.032 1.00 98.12 79 GLN A C 1
ATOM 639 O O . GLN A 1 79 ? -5.293 1.161 6.596 1.00 98.12 79 GLN A O 1
ATOM 644 N N . THR A 1 80 ? -3.855 2.748 5.939 1.00 97.38 80 THR A N 1
ATOM 645 C CA . THR A 1 80 ? -2.635 2.121 6.424 1.00 97.38 80 THR A CA 1
ATOM 646 C C . THR A 1 80 ? -1.916 3.057 7.398 1.00 97.38 80 THR A C 1
ATOM 648 O O . THR A 1 80 ? -1.826 4.270 7.208 1.00 97.38 80 THR A O 1
ATOM 651 N N . LYS A 1 81 ? -1.390 2.509 8.496 1.00 96.12 81 LYS A N 1
ATOM 652 C CA . LYS A 1 81 ? -0.548 3.249 9.445 1.00 96.12 81 LYS A CA 1
ATOM 653 C C . LYS A 1 81 ? 0.656 2.413 9.858 1.00 96.12 81 LYS A C 1
ATOM 655 O O . LYS A 1 81 ? 0.562 1.514 10.688 1.00 96.12 81 LYS A O 1
ATOM 660 N N . CYS A 1 82 ? 1.827 2.746 9.325 1.00 95.62 82 CYS A N 1
ATOM 661 C CA . CYS A 1 82 ? 3.082 2.131 9.752 1.00 95.62 82 CYS A CA 1
ATOM 662 C C . CYS A 1 82 ? 3.670 2.888 10.947 1.00 95.62 82 CYS A C 1
ATOM 664 O O . CYS A 1 82 ? 4.503 3.782 10.790 1.00 95.62 82 CYS A O 1
ATOM 666 N N . TRP A 1 83 ? 3.194 2.586 12.154 1.00 93.69 83 TRP A N 1
ATOM 667 C CA . TRP A 1 83 ? 3.637 3.249 13.383 1.00 93.69 83 TRP A CA 1
ATOM 668 C C . TRP A 1 83 ? 4.582 2.381 14.215 1.00 93.69 83 TRP A C 1
ATOM 670 O O . TRP A 1 83 ? 4.608 1.152 14.117 1.00 93.69 83 TRP A O 1
ATOM 680 N N . ALA A 1 84 ? 5.361 3.045 15.073 1.00 90.31 84 ALA A N 1
ATOM 681 C CA . ALA A 1 84 ? 6.214 2.378 16.048 1.00 90.31 84 ALA A CA 1
ATOM 682 C C . ALA A 1 84 ? 5.380 1.506 17.002 1.00 90.31 84 ALA A C 1
ATOM 684 O O . ALA A 1 84 ? 4.292 1.899 17.413 1.00 90.31 84 ALA A O 1
ATOM 685 N N . LYS A 1 85 ? 5.922 0.350 17.407 1.00 88.94 85 LYS A N 1
ATOM 686 C CA . LYS A 1 85 ? 5.195 -0.680 18.178 1.00 88.94 85 LYS A CA 1
ATOM 687 C C . LYS A 1 85 ? 4.606 -0.207 19.510 1.00 88.94 85 LYS A C 1
ATOM 689 O O . LYS A 1 85 ? 3.635 -0.790 19.969 1.00 88.94 85 LYS A O 1
ATOM 694 N N . TYR A 1 86 ? 5.211 0.805 20.135 1.00 91.12 86 TYR A N 1
ATOM 695 C CA . TYR A 1 86 ? 4.733 1.369 21.401 1.00 91.12 86 TYR A CA 1
ATOM 696 C C . TYR A 1 86 ? 3.544 2.326 21.218 1.00 91.12 86 TYR A C 1
ATOM 698 O O . TYR A 1 86 ? 2.901 2.695 22.195 1.00 91.12 86 TYR A O 1
ATOM 706 N N . LYS A 1 87 ? 3.260 2.759 19.982 1.00 94.75 87 LYS A N 1
ATOM 707 C CA . LYS A 1 87 ? 2.060 3.531 19.663 1.00 94.75 87 LYS A CA 1
ATOM 708 C C . LYS A 1 87 ? 0.877 2.587 19.478 1.00 94.75 87 LYS A C 1
ATOM 710 O O . LYS A 1 87 ? 1.041 1.408 19.168 1.00 94.75 87 LYS A O 1
ATOM 715 N N . GLN A 1 88 ? -0.317 3.140 19.629 1.00 96.69 88 GLN A N 1
ATOM 716 C CA . GLN A 1 88 ? -1.566 2.437 19.382 1.00 96.69 88 GLN A CA 1
ATOM 717 C C . GLN A 1 88 ? -2.434 3.240 18.426 1.00 96.69 88 GLN A C 1
ATOM 719 O O . GLN A 1 88 ? -2.489 4.465 18.536 1.00 96.69 88 GLN A O 1
ATOM 724 N N . ILE A 1 89 ? -3.115 2.536 17.527 1.00 98.00 89 ILE A N 1
ATOM 725 C CA . ILE A 1 89 ? -4.254 3.082 16.789 1.00 98.00 89 ILE A CA 1
ATOM 726 C C . ILE A 1 89 ? -5.394 3.283 17.785 1.00 98.00 89 ILE A C 1
ATOM 728 O O . ILE A 1 89 ? -5.673 2.377 18.577 1.00 98.00 89 ILE A O 1
ATOM 732 N N . LYS A 1 90 ? -6.007 4.465 17.764 1.00 98.19 90 LYS A N 1
ATOM 733 C CA . LYS A 1 90 ? -7.138 4.825 18.612 1.00 98.19 90 LYS A CA 1
ATOM 734 C C . LYS A 1 90 ? -8.428 4.809 17.789 1.00 98.19 90 LYS A C 1
ATOM 736 O O . LYS A 1 90 ? -8.432 4.692 16.564 1.00 98.19 90 LYS A O 1
ATOM 741 N N . GLU A 1 91 ? -9.548 4.876 18.484 1.00 98.31 91 GLU A N 1
ATOM 742 C CA . GLU A 1 91 ? -10.898 4.867 17.927 1.00 98.31 91 GLU A CA 1
ATOM 743 C C . GLU A 1 91 ? -11.131 5.994 16.915 1.00 98.31 91 GLU A C 1
ATOM 745 O O . GLU A 1 91 ? -11.776 5.778 15.891 1.00 98.31 91 GLU A O 1
ATOM 750 N N . LYS A 1 92 ? -10.521 7.167 17.130 1.00 98.00 92 LYS A N 1
ATOM 751 C CA . LYS A 1 92 ? -10.632 8.305 16.207 1.00 98.00 92 LYS A CA 1
ATOM 752 C C . LYS A 1 92 ? -10.125 7.990 14.796 1.00 98.00 92 LYS A C 1
ATOM 754 O O . LYS A 1 92 ? -10.692 8.492 13.829 1.00 98.00 92 LYS A O 1
ATOM 759 N N . GLU A 1 93 ? -9.083 7.166 14.655 1.00 97.69 93 GLU A N 1
ATOM 760 C CA . GLU A 1 93 ? -8.593 6.745 13.341 1.00 97.69 93 GLU A CA 1
ATOM 761 C C . GLU A 1 93 ? -9.599 5.810 12.649 1.00 97.69 93 GLU A C 1
ATOM 763 O O . GLU A 1 93 ? -9.788 5.893 11.437 1.00 97.69 93 GLU A O 1
ATOM 768 N N . ILE A 1 94 ? -10.297 4.968 13.418 1.00 98.50 94 ILE A N 1
ATOM 769 C CA . ILE A 1 94 ? -11.354 4.091 12.897 1.00 98.50 94 ILE A CA 1
ATOM 770 C C . ILE A 1 94 ? -12.564 4.911 12.440 1.00 98.50 94 ILE A C 1
ATOM 772 O O . ILE A 1 94 ? -13.075 4.681 11.342 1.00 98.50 94 ILE A O 1
ATOM 776 N N . PHE A 1 95 ? -12.982 5.903 13.234 1.00 98.31 95 PHE A N 1
ATOM 777 C CA . PHE A 1 95 ? -14.049 6.837 12.860 1.00 98.31 95 PHE A CA 1
ATOM 778 C C . PHE A 1 95 ? -13.710 7.587 11.571 1.00 98.31 95 PHE A C 1
ATOM 780 O O . PHE A 1 95 ? -14.515 7.608 10.643 1.00 98.31 95 PHE A O 1
ATOM 787 N N . GLN A 1 96 ? -12.483 8.106 11.461 1.00 97.19 96 GLN A N 1
ATOM 788 C CA . GLN A 1 96 ? -12.029 8.811 10.264 1.00 97.19 96 GLN A CA 1
ATOM 789 C C . GLN A 1 96 ? -12.120 7.938 9.002 1.00 97.19 96 GLN A C 1
ATOM 791 O O . GLN A 1 96 ? -12.604 8.402 7.965 1.00 97.19 96 GLN A O 1
ATOM 796 N N . LEU A 1 97 ? -11.666 6.681 9.069 1.00 97.94 97 LEU A N 1
ATOM 797 C CA . LEU A 1 97 ? -11.764 5.763 7.933 1.00 97.94 97 LEU A CA 1
ATOM 798 C C . LEU A 1 97 ? -13.227 5.464 7.578 1.00 97.94 97 LEU A C 1
ATOM 800 O O . LEU A 1 97 ? -13.587 5.479 6.399 1.00 97.94 97 LEU A O 1
ATOM 804 N N . PHE A 1 98 ? -14.073 5.210 8.577 1.00 98.06 98 PHE A N 1
ATOM 805 C CA . PHE A 1 98 ? -15.491 4.933 8.355 1.00 98.06 98 PHE A CA 1
ATOM 806 C C . PHE A 1 98 ? -16.208 6.105 7.666 1.00 98.06 98 PHE A C 1
ATOM 808 O O . PHE A 1 98 ? -16.933 5.899 6.685 1.00 98.06 98 PHE A O 1
ATOM 815 N N . ASP A 1 99 ? -15.956 7.333 8.120 1.00 96.69 99 ASP A N 1
ATOM 816 C CA . ASP A 1 99 ? -16.514 8.548 7.524 1.00 96.69 99 ASP A CA 1
ATOM 817 C C . ASP A 1 99 ? -16.032 8.729 6.083 1.00 96.69 99 ASP A C 1
ATOM 819 O O . ASP A 1 99 ? -16.825 9.000 5.177 1.00 96.69 99 ASP A O 1
ATOM 823 N N . SER A 1 100 ? -14.740 8.504 5.836 1.00 95.75 100 SER A N 1
ATOM 824 C C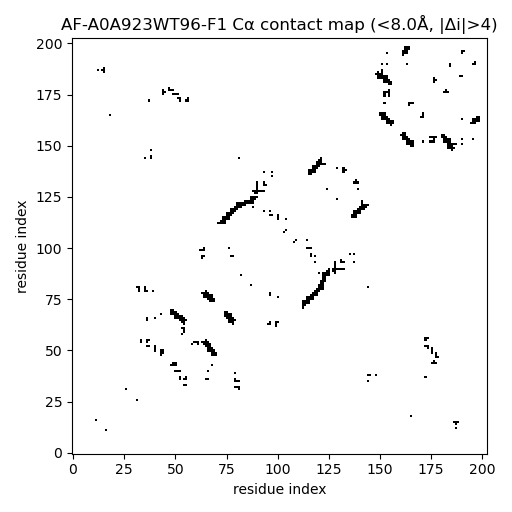A . SER A 1 100 ? -14.150 8.624 4.503 1.00 95.75 100 SER A CA 1
ATOM 825 C C . SER A 1 100 ? -14.685 7.578 3.515 1.00 95.75 100 SER A C 1
ATOM 827 O O . SER A 1 100 ? -14.988 7.887 2.354 1.00 95.75 100 SER A O 1
ATOM 829 N N . MET A 1 101 ? -14.879 6.342 3.983 1.00 96.12 101 MET A N 1
ATOM 830 C CA . MET A 1 101 ? -15.529 5.271 3.229 1.00 96.12 101 MET A CA 1
ATOM 831 C C . MET A 1 101 ? -16.987 5.623 2.913 1.00 96.12 101 MET A C 1
ATOM 833 O O . MET A 1 101 ? -17.418 5.516 1.760 1.00 96.12 101 MET A O 1
ATOM 837 N N . THR A 1 102 ? -17.734 6.118 3.903 1.00 95.38 102 THR A N 1
ATOM 838 C CA . THR A 1 102 ? -19.129 6.542 3.729 1.00 95.38 102 THR A CA 1
ATOM 839 C C . THR A 1 102 ? -19.236 7.689 2.728 1.00 95.38 102 THR A C 1
ATOM 841 O O . THR A 1 102 ? -20.078 7.643 1.827 1.00 95.38 102 THR A O 1
ATOM 844 N N . HIS A 1 103 ? -18.348 8.680 2.817 1.00 95.12 103 HIS A N 1
ATOM 845 C CA . HIS A 1 103 ? -18.248 9.759 1.842 1.00 95.12 103 HIS A CA 1
ATOM 846 C C . HIS A 1 103 ? -17.990 9.216 0.427 1.00 95.12 103 HIS A C 1
ATOM 848 O O . HIS A 1 103 ? -18.702 9.594 -0.505 1.00 95.12 103 HIS A O 1
ATOM 854 N N . PHE A 1 104 ? -17.036 8.290 0.252 1.00 94.12 104 PHE A N 1
ATOM 855 C CA . PHE A 1 104 ? -16.768 7.656 -1.047 1.00 94.12 104 PHE A CA 1
ATOM 856 C C . PHE A 1 104 ? -18.004 6.933 -1.602 1.00 94.12 104 PHE A C 1
ATOM 858 O O . PHE A 1 104 ? -18.366 7.125 -2.764 1.00 94.12 104 PHE A O 1
ATOM 865 N N . ARG A 1 105 ? -18.705 6.159 -0.765 1.00 93.69 105 ARG A N 1
ATOM 866 C CA . ARG A 1 105 ? -19.954 5.484 -1.144 1.00 93.69 105 ARG A CA 1
ATOM 867 C C . ARG A 1 105 ? -20.999 6.473 -1.656 1.00 93.69 105 ARG A C 1
ATOM 869 O O . ARG A 1 105 ? -21.595 6.255 -2.708 1.00 93.69 105 ARG A O 1
ATOM 876 N N . LEU A 1 106 ? -21.204 7.570 -0.932 1.00 93.25 106 LEU A N 1
ATOM 877 C CA . LEU A 1 106 ? -22.246 8.552 -1.230 1.00 93.25 106 LEU A CA 1
ATOM 878 C C . LEU A 1 106 ? -21.907 9.496 -2.390 1.00 93.25 106 LEU A C 1
ATOM 880 O O . LEU A 1 106 ? -22.820 10.131 -2.918 1.00 93.25 106 LEU A O 1
ATOM 884 N N . THR A 1 107 ? -20.644 9.608 -2.795 1.00 91.31 107 THR A N 1
ATOM 885 C CA . THR A 1 107 ? -20.217 10.518 -3.874 1.00 91.31 107 THR A CA 1
ATOM 886 C C . THR A 1 107 ? -19.862 9.795 -5.166 1.00 91.31 107 THR A C 1
ATOM 888 O O . THR A 1 107 ? -20.146 10.319 -6.239 1.00 91.31 107 THR A O 1
ATOM 891 N N . SER A 1 108 ? -19.327 8.575 -5.076 1.00 86.62 108 SER A N 1
ATOM 892 C CA . SER A 1 108 ? -18.743 7.874 -6.226 1.00 86.62 108 SER A CA 1
ATOM 893 C C . SER A 1 108 ? -19.367 6.510 -6.528 1.00 86.62 108 SER A C 1
ATOM 895 O O . SER A 1 108 ? -19.164 5.996 -7.622 1.00 86.62 108 SER A O 1
ATOM 897 N N . ASN A 1 109 ? -20.100 5.895 -5.590 1.00 82.38 109 ASN A N 1
ATOM 898 C CA . ASN A 1 109 ? -20.516 4.489 -5.705 1.00 82.38 109 ASN A CA 1
ATOM 899 C C . ASN A 1 109 ? -21.927 4.223 -5.147 1.00 82.38 109 ASN A C 1
ATOM 901 O O . ASN A 1 109 ? -22.170 3.200 -4.512 1.00 82.38 109 ASN A O 1
ATOM 905 N N . ARG A 1 110 ? -22.874 5.148 -5.357 1.00 76.81 110 ARG A N 1
ATOM 906 C CA . ARG A 1 110 ? -24.222 5.059 -4.754 1.00 76.81 110 ARG A CA 1
ATOM 907 C C . ARG A 1 110 ? -24.990 3.784 -5.114 1.00 76.81 110 ARG A C 1
ATOM 909 O O . ARG A 1 110 ? -25.746 3.295 -4.286 1.00 76.81 110 ARG A O 1
ATOM 916 N N . LEU A 1 111 ? -24.811 3.285 -6.337 1.00 81.25 111 LEU A N 1
ATOM 917 C CA . LEU A 1 111 ? -25.473 2.085 -6.870 1.00 81.25 111 LEU A CA 1
ATOM 918 C C . LEU A 1 111 ? -24.478 0.961 -7.196 1.00 81.25 111 LEU A C 1
ATOM 920 O O . LEU A 1 111 ? -24.828 0.013 -7.892 1.00 81.25 111 LEU A O 1
ATOM 924 N N . GLY A 1 112 ? -23.221 1.110 -6.777 1.00 85.06 112 GLY A N 1
ATOM 925 C CA . GLY A 1 112 ? -22.178 0.147 -7.098 1.00 85.06 112 GLY A CA 1
ATOM 926 C C . GLY A 1 112 ? -22.095 -1.000 -6.092 1.00 85.06 112 GLY A C 1
ATOM 927 O O . GLY A 1 112 ? -22.937 -1.109 -5.196 1.00 85.06 112 GLY A O 1
ATOM 928 N N . PRO A 1 113 ? -21.068 -1.854 -6.222 1.00 90.50 113 PRO A N 1
ATOM 929 C CA . PRO A 1 113 ? -20.876 -2.984 -5.325 1.00 90.50 113 PRO A CA 1
ATOM 930 C C . PRO A 1 113 ? -20.704 -2.522 -3.866 1.00 90.50 113 PRO A C 1
ATOM 932 O O . PRO A 1 113 ? -20.286 -1.380 -3.629 1.00 90.50 113 PRO A O 1
ATOM 935 N N . PRO A 1 114 ? -21.003 -3.389 -2.882 1.00 93.88 114 PRO A N 1
ATOM 936 C CA . PRO A 1 114 ? -20.749 -3.125 -1.473 1.00 93.88 114 PRO A CA 1
ATOM 937 C C . PRO A 1 114 ? -19.343 -2.576 -1.216 1.00 93.88 114 PRO A C 1
ATOM 939 O O . PRO A 1 114 ? -18.357 -3.047 -1.783 1.00 93.88 114 PRO A O 1
ATOM 942 N N . ILE A 1 115 ? -19.262 -1.582 -0.329 1.00 95.94 115 ILE A N 1
ATOM 943 C CA . ILE A 1 115 ? -17.992 -1.003 0.106 1.00 95.94 115 ILE A CA 1
ATOM 944 C C . ILE A 1 115 ? -17.712 -1.428 1.541 1.00 95.94 115 ILE A C 1
ATOM 946 O O . ILE A 1 115 ? -18.571 -1.276 2.411 1.00 95.94 115 ILE A O 1
ATOM 950 N N . LYS A 1 116 ? -16.493 -1.908 1.783 1.00 96.81 116 LYS A N 1
ATOM 951 C CA . LYS A 1 116 ? -15.977 -2.259 3.107 1.00 96.81 116 LYS A CA 1
ATOM 952 C C . LYS A 1 116 ? -14.792 -1.373 3.469 1.00 96.81 116 LYS A C 1
ATOM 954 O O . LYS A 1 116 ? -14.006 -0.983 2.607 1.00 96.81 116 LYS A O 1
ATOM 959 N N . ALA A 1 117 ? -14.663 -1.066 4.753 1.00 98.12 117 ALA A N 1
ATOM 960 C CA . ALA A 1 117 ? -13.511 -0.363 5.298 1.00 98.12 117 ALA A CA 1
ATOM 961 C C . ALA A 1 117 ? -12.529 -1.373 5.906 1.00 98.12 117 ALA A C 1
ATOM 963 O O . ALA A 1 117 ? -12.946 -2.247 6.665 1.00 98.12 117 ALA A O 1
ATOM 964 N N . VAL A 1 118 ? -11.237 -1.236 5.598 1.00 98.62 118 VAL A N 1
ATOM 965 C CA . VAL A 1 118 ? -10.170 -2.071 6.173 1.00 98.62 118 VAL A CA 1
ATOM 966 C C . VAL A 1 118 ? -9.062 -1.177 6.715 1.00 98.62 118 VAL A C 1
ATOM 968 O O . VAL A 1 118 ? -8.528 -0.333 6.001 1.00 98.62 118 VAL A O 1
ATOM 971 N N . PHE A 1 119 ? -8.681 -1.370 7.970 1.00 98.62 119 PHE A N 1
ATOM 972 C CA . PHE A 1 119 ? -7.612 -0.618 8.608 1.00 98.62 119 PHE A CA 1
ATOM 973 C C . PHE A 1 119 ? -6.391 -1.509 8.804 1.00 98.62 119 PHE A C 1
ATOM 975 O O . PHE A 1 119 ? -6.458 -2.494 9.536 1.00 98.62 119 PHE A O 1
ATOM 982 N N . TYR A 1 120 ? -5.262 -1.133 8.212 1.00 98.62 120 TYR A N 1
ATOM 983 C CA . TYR A 1 120 ? -3.977 -1.807 8.373 1.00 98.62 120 TYR A CA 1
ATOM 984 C C . TYR A 1 120 ? -3.038 -1.040 9.300 1.00 98.62 120 TYR A C 1
ATOM 986 O O . TYR A 1 120 ? -2.875 0.176 9.177 1.00 98.62 120 TYR A O 1
ATOM 994 N N . THR A 1 121 ? -2.345 -1.748 10.188 1.00 98.25 121 THR A N 1
ATOM 995 C CA . THR A 1 121 ? -1.258 -1.164 10.982 1.00 98.25 121 THR A CA 1
ATOM 996 C C . THR A 1 121 ? -0.128 -2.149 11.257 1.00 98.25 121 THR A C 1
ATOM 998 O O . THR A 1 121 ? -0.324 -3.362 11.297 1.00 98.25 121 THR A O 1
ATOM 1001 N N . SER A 1 122 ? 1.076 -1.619 11.479 1.00 96.75 122 SER A N 1
ATOM 1002 C CA . SER A 1 122 ? 2.211 -2.379 12.023 1.00 96.75 122 SER A CA 1
ATOM 1003 C C . SER A 1 122 ? 2.289 -2.335 13.555 1.00 96.75 122 SER A C 1
ATOM 1005 O O . SER A 1 122 ? 3.149 -2.994 14.149 1.00 96.75 122 SER A O 1
ATOM 1007 N N . ALA A 1 123 ? 1.458 -1.502 14.186 1.00 96.38 123 ALA A N 1
ATOM 1008 C CA . ALA A 1 123 ? 1.387 -1.307 15.629 1.00 96.38 123 ALA A CA 1
ATOM 1009 C C . ALA A 1 123 ? 0.271 -2.171 16.249 1.00 96.38 123 ALA A C 1
ATOM 1011 O O . ALA A 1 123 ? -0.090 -3.208 15.702 1.00 96.38 123 ALA A O 1
ATOM 1012 N N . SER A 1 124 ? -0.245 -1.782 17.416 1.00 97.12 124 SER A N 1
ATOM 1013 C CA . SER A 1 124 ? -1.430 -2.413 18.013 1.00 97.12 124 SER A CA 1
ATOM 1014 C C . SER A 1 124 ? -2.639 -1.474 17.982 1.00 97.12 124 SER A C 1
ATOM 1016 O O . SER A 1 124 ? -2.494 -0.264 17.806 1.00 97.12 124 SER A O 1
ATOM 1018 N N . TYR A 1 125 ? -3.833 -2.038 18.148 1.00 98.31 125 TYR A N 1
ATOM 1019 C CA . TYR A 1 125 ? -5.080 -1.294 18.332 1.00 98.31 125 TYR A CA 1
ATOM 1020 C C . TYR A 1 125 ? -5.385 -1.183 19.824 1.00 98.31 125 TYR A C 1
ATOM 1022 O O . TYR A 1 125 ? -5.202 -2.169 20.548 1.00 98.31 125 TYR A O 1
ATOM 1030 N N . SER A 1 126 ? -5.860 -0.019 20.274 1.00 98.31 126 SER A N 1
ATOM 1031 C CA . SER A 1 126 ? -6.461 0.087 21.607 1.00 98.31 126 SER A CA 1
ATOM 1032 C C . SER A 1 126 ? -7.774 -0.692 21.676 1.00 98.31 126 SER A C 1
ATOM 1034 O O . SER A 1 126 ? -8.312 -1.115 20.648 1.00 98.31 126 SER A O 1
ATOM 1036 N N . ASP A 1 127 ? -8.282 -0.920 22.881 1.00 98.56 127 ASP A N 1
ATOM 1037 C CA . ASP A 1 127 ? -9.527 -1.668 23.050 1.00 98.56 127 ASP A CA 1
ATOM 1038 C C . ASP A 1 127 ? -10.730 -0.862 22.544 1.00 98.56 127 ASP A C 1
ATOM 1040 O O . ASP A 1 127 ? -11.585 -1.420 21.861 1.00 98.56 127 ASP A O 1
ATOM 1044 N N . GLU A 1 128 ? -10.709 0.461 22.709 1.00 98.62 128 GLU A N 1
ATOM 1045 C CA . GLU A 1 128 ? -11.709 1.376 22.147 1.00 98.62 128 GLU A CA 1
ATOM 1046 C C . GLU A 1 128 ? -11.704 1.345 20.611 1.00 98.62 128 GLU A C 1
ATOM 1048 O O . GLU A 1 128 ? -12.756 1.373 19.976 1.00 98.62 128 GLU A O 1
ATOM 1053 N N . ALA A 1 129 ? -10.526 1.227 19.983 1.00 98.62 129 ALA A N 1
ATOM 1054 C CA . ALA A 1 129 ? -10.425 1.094 18.531 1.00 98.62 129 ALA A CA 1
ATOM 1055 C C . ALA A 1 129 ? -11.030 -0.227 18.030 1.00 98.62 129 ALA A C 1
ATOM 1057 O O . ALA A 1 129 ? -11.678 -0.250 16.983 1.00 98.62 129 ALA A O 1
ATOM 1058 N N . LYS A 1 130 ? -10.841 -1.326 18.773 1.00 98.75 130 LYS A N 1
ATOM 1059 C CA . LYS A 1 130 ? -11.450 -2.626 18.446 1.00 98.75 130 LYS A CA 1
ATOM 1060 C C . LYS A 1 130 ? -12.966 -2.584 18.607 1.00 98.75 130 LYS A C 1
ATOM 1062 O O . LYS A 1 130 ? -13.668 -3.085 17.734 1.00 98.75 130 LYS A O 1
ATOM 1067 N N . GLU A 1 131 ? -13.457 -1.966 19.679 1.00 98.62 131 GLU A N 1
ATOM 1068 C CA . GLU A 1 131 ? -14.889 -1.773 19.915 1.00 98.62 131 GLU A CA 1
ATOM 1069 C C . GLU A 1 131 ? -15.522 -0.935 18.796 1.00 98.62 131 GLU A C 1
ATOM 1071 O O . GLU A 1 131 ? -16.484 -1.371 18.163 1.00 98.62 131 GLU A O 1
ATOM 1076 N N . ALA A 1 132 ? -14.929 0.218 18.472 1.00 98.69 132 ALA A N 1
ATOM 1077 C CA . ALA A 1 132 ? -15.378 1.072 17.375 1.00 98.69 132 ALA A CA 1
ATOM 1078 C C . ALA A 1 132 ? -15.426 0.313 16.041 1.00 98.69 132 ALA A C 1
ATOM 1080 O O . ALA A 1 132 ? -16.406 0.404 15.301 1.00 98.69 132 ALA A O 1
ATOM 1081 N N . ALA A 1 133 ? -14.386 -0.467 15.740 1.00 98.69 133 ALA A N 1
ATOM 1082 C CA . ALA A 1 133 ? -14.311 -1.250 14.515 1.00 98.69 133 ALA A CA 1
ATOM 1083 C C . ALA A 1 133 ? -15.395 -2.332 14.447 1.00 98.69 133 ALA A C 1
ATOM 1085 O O . ALA A 1 133 ? -16.021 -2.505 13.402 1.00 98.69 133 ALA A O 1
ATOM 1086 N N . GLN A 1 134 ? -15.668 -3.007 15.566 1.00 98.62 134 GLN A N 1
ATOM 1087 C CA . GLN A 1 134 ? -16.744 -3.988 15.668 1.00 98.62 134 GLN A CA 1
ATOM 1088 C C . GLN A 1 134 ? -18.118 -3.349 15.427 1.00 98.62 134 GLN A C 1
ATOM 1090 O O . GLN A 1 134 ? -18.904 -3.886 14.648 1.00 98.62 134 GLN A O 1
ATOM 1095 N N . VAL A 1 135 ? -18.401 -2.205 16.059 1.00 98.31 135 VAL A N 1
ATOM 1096 C CA . VAL A 1 135 ? -19.685 -1.492 15.919 1.00 98.31 135 VAL A CA 1
ATOM 1097 C C . VAL A 1 135 ? -19.897 -0.990 14.490 1.00 98.31 135 VAL A C 1
ATOM 1099 O O . VAL A 1 135 ? -20.998 -1.092 13.951 1.00 98.31 135 VAL A O 1
ATOM 1102 N N . LEU A 1 136 ? -18.847 -0.458 13.864 1.00 98.31 136 LEU A N 1
ATOM 1103 C CA . LEU A 1 136 ? -18.920 0.166 12.541 1.00 98.31 136 LEU A CA 1
ATOM 1104 C C . LEU A 1 136 ? -18.690 -0.812 11.380 1.00 98.31 136 LEU A C 1
ATOM 1106 O O . LEU A 1 136 ? -18.824 -0.425 10.219 1.00 98.31 136 LEU A O 1
ATOM 1110 N N . GLY A 1 137 ? -18.335 -2.067 11.671 1.00 98.06 137 GLY A N 1
ATOM 1111 C CA . GLY A 1 137 ? -17.997 -3.065 10.656 1.00 98.06 137 GLY A CA 1
ATOM 1112 C C . GLY A 1 137 ? -16.705 -2.747 9.894 1.00 98.06 137 GLY A C 1
ATOM 1113 O O . GLY A 1 137 ? -16.600 -3.069 8.710 1.00 98.06 137 GLY A O 1
ATOM 1114 N N . VAL A 1 138 ? -15.735 -2.096 10.544 1.00 98.50 138 VAL A N 1
ATOM 1115 C CA . VAL A 1 138 ? -14.396 -1.858 9.984 1.00 98.50 138 VAL A CA 1
ATOM 1116 C C . VAL A 1 138 ? -13.524 -3.079 10.260 1.00 98.50 138 VAL A C 1
ATOM 1118 O O . VAL A 1 138 ? -13.365 -3.502 11.402 1.00 98.50 138 VAL A O 1
ATOM 1121 N N . GLU A 1 139 ? -12.921 -3.650 9.222 1.00 98.56 139 GLU A N 1
ATOM 1122 C CA . GLU A 1 139 ? -12.008 -4.778 9.383 1.00 98.56 139 GLU A CA 1
ATOM 1123 C C . GLU A 1 139 ? -10.634 -4.295 9.871 1.00 98.56 139 GLU A C 1
ATOM 1125 O O . GLU A 1 139 ? -10.045 -3.391 9.282 1.00 98.56 139 GLU A O 1
ATOM 1130 N N . LEU A 1 140 ? -10.091 -4.913 10.922 1.00 98.69 140 LEU A N 1
ATOM 1131 C CA . LEU A 1 140 ? -8.767 -4.586 11.460 1.00 98.69 140 LEU A CA 1
ATOM 1132 C C . LEU A 1 140 ? -7.728 -5.627 11.041 1.00 98.69 140 LEU A C 1
ATOM 1134 O O . LEU A 1 140 ? -7.947 -6.827 11.207 1.00 98.69 140 LEU A O 1
ATOM 1138 N N . ARG A 1 141 ? -6.567 -5.178 10.550 1.00 98.38 141 ARG A N 1
ATOM 1139 C CA . ARG A 1 141 ? -5.455 -6.048 10.148 1.00 98.38 141 ARG A CA 1
ATOM 1140 C C . ARG A 1 141 ? -4.106 -5.549 10.659 1.00 98.38 141 ARG A C 1
ATOM 1142 O O . ARG A 1 141 ? -3.659 -4.449 10.345 1.00 98.38 141 ARG A O 1
ATOM 1149 N N . ASN A 1 142 ? -3.411 -6.421 11.383 1.00 97.19 142 ASN A N 1
ATOM 1150 C CA . ASN A 1 142 ? -2.024 -6.197 11.777 1.00 97.19 142 ASN A CA 1
ATOM 1151 C C . ASN A 1 142 ? -1.081 -6.830 10.758 1.00 97.19 142 ASN A C 1
ATOM 1153 O O . ASN A 1 142 ? -1.021 -8.052 10.655 1.00 97.19 142 ASN A O 1
ATOM 1157 N N . GLU A 1 143 ? -0.313 -6.005 10.055 1.00 97.62 143 GLU A N 1
ATOM 1158 C CA . GLU A 1 143 ? 0.630 -6.459 9.036 1.00 97.62 143 GLU A CA 1
ATOM 1159 C C . GLU A 1 143 ? 1.950 -5.703 9.168 1.00 97.62 143 GLU A C 1
ATOM 1161 O O . GLU A 1 143 ? 1.979 -4.470 9.231 1.00 97.62 143 GLU A O 1
ATOM 1166 N N . LYS A 1 144 ? 3.066 -6.430 9.220 1.00 96.25 144 LYS A N 1
ATOM 1167 C CA . LYS A 1 144 ? 4.388 -5.807 9.356 1.00 96.25 144 LYS A CA 1
ATOM 1168 C C . LYS A 1 144 ? 4.918 -5.440 7.979 1.00 96.25 144 LYS A C 1
ATOM 1170 O O . LYS A 1 144 ? 4.846 -6.243 7.059 1.00 96.25 144 LYS A O 1
ATOM 1175 N N . LEU A 1 145 ? 5.536 -4.265 7.860 1.00 95.75 145 LEU A N 1
ATOM 1176 C CA . LEU A 1 145 ? 6.266 -3.904 6.649 1.00 95.75 145 LEU A CA 1
ATOM 1177 C C . LEU A 1 145 ? 7.473 -4.835 6.463 1.00 95.75 145 LEU A C 1
ATOM 1179 O O . LEU A 1 145 ? 8.434 -4.771 7.233 1.00 95.75 145 LEU A O 1
ATOM 1183 N N . ILE A 1 146 ? 7.442 -5.665 5.422 1.00 95.06 146 ILE A N 1
ATOM 1184 C CA . ILE A 1 146 ? 8.598 -6.448 4.981 1.00 95.06 146 ILE A CA 1
ATOM 1185 C C . ILE A 1 146 ? 9.325 -5.633 3.918 1.00 95.06 146 ILE A C 1
ATOM 1187 O O . ILE A 1 146 ? 8.960 -5.686 2.754 1.00 95.06 146 ILE A O 1
ATOM 1191 N N . GLN A 1 147 ? 10.362 -4.879 4.294 1.00 89.38 147 GLN A N 1
ATOM 1192 C CA . GLN A 1 147 ? 11.075 -3.981 3.367 1.00 89.38 147 GLN A CA 1
ATOM 1193 C C . GLN A 1 147 ? 11.814 -4.698 2.226 1.00 89.38 147 GLN A C 1
ATOM 1195 O O . GLN A 1 147 ? 12.200 -4.059 1.255 1.00 89.38 147 GLN A O 1
ATOM 1200 N N . THR A 1 148 ? 12.010 -6.013 2.323 1.00 92.31 148 THR A N 1
ATOM 1201 C CA . THR A 1 148 ? 12.693 -6.816 1.301 1.00 92.31 148 THR A CA 1
ATOM 1202 C C . THR A 1 148 ? 11.763 -7.329 0.202 1.00 92.31 148 THR A C 1
ATOM 1204 O O . THR A 1 148 ? 12.220 -8.103 -0.634 1.00 92.31 148 THR A O 1
ATOM 1207 N N . TYR A 1 149 ? 10.478 -6.951 0.193 1.00 96.50 149 TYR A N 1
ATOM 1208 C CA . TYR A 1 149 ? 9.548 -7.335 -0.874 1.00 96.50 149 TYR A CA 1
ATOM 1209 C C . TYR A 1 149 ? 10.025 -6.831 -2.252 1.00 96.50 149 TYR A C 1
ATOM 1211 O O . TYR A 1 149 ? 10.743 -5.829 -2.328 1.00 96.50 149 TYR A O 1
ATOM 1219 N N . PRO A 1 150 ? 9.677 -7.519 -3.353 1.00 97.19 150 PRO A N 1
ATOM 1220 C CA . PRO A 1 150 ? 10.079 -7.079 -4.682 1.00 97.19 150 PRO A CA 1
ATOM 1221 C C . PRO A 1 150 ? 9.378 -5.758 -5.036 1.00 97.19 150 PRO A C 1
ATOM 1223 O O . PRO A 1 150 ? 8.156 -5.664 -4.972 1.00 97.19 150 PRO A O 1
ATOM 1226 N N . MET A 1 151 ? 10.152 -4.734 -5.413 1.00 97.50 151 MET A N 1
ATOM 1227 C CA . MET A 1 151 ? 9.645 -3.373 -5.676 1.00 97.50 151 MET A CA 1
ATOM 1228 C C . MET A 1 151 ? 9.755 -2.944 -7.142 1.00 97.50 151 MET A C 1
ATOM 1230 O O . MET A 1 151 ? 9.462 -1.799 -7.464 1.00 97.50 151 MET A O 1
ATOM 1234 N N . ILE A 1 152 ? 10.232 -3.802 -8.044 1.00 97.81 152 ILE A N 1
ATOM 1235 C CA . ILE A 1 152 ? 10.231 -3.477 -9.471 1.00 97.81 152 ILE A CA 1
ATOM 1236 C C . ILE A 1 152 ? 8.927 -3.992 -10.064 1.00 97.81 152 ILE A C 1
ATOM 1238 O O . ILE A 1 152 ? 8.711 -5.203 -10.097 1.00 97.81 152 ILE A O 1
ATOM 1242 N N . LYS A 1 153 ? 8.084 -3.083 -10.558 1.00 97.94 153 LYS A N 1
ATOM 1243 C CA . LYS A 1 153 ? 6.841 -3.423 -11.261 1.00 97.94 153 LYS A CA 1
ATOM 1244 C C . LYS A 1 153 ? 7.147 -3.698 -12.726 1.00 97.94 153 LYS A C 1
ATOM 1246 O O . LYS A 1 153 ? 7.645 -2.807 -13.406 1.00 97.94 153 LYS A O 1
ATOM 1251 N N . CYS A 1 154 ? 6.845 -4.895 -13.207 1.00 97.56 154 CYS A N 1
ATOM 1252 C CA . CYS A 1 154 ? 6.928 -5.278 -14.613 1.00 97.56 154 CYS A CA 1
ATOM 1253 C C . CYS A 1 154 ? 5.513 -5.380 -15.188 1.00 97.56 154 CYS A C 1
ATOM 1255 O O . CYS A 1 154 ? 4.777 -6.281 -14.796 1.00 97.56 154 CYS A O 1
ATOM 1257 N N . ASN A 1 155 ? 5.134 -4.486 -16.101 1.00 96.31 155 ASN A N 1
ATOM 1258 C CA . ASN A 1 155 ? 3.798 -4.439 -16.696 1.00 96.31 155 ASN A CA 1
ATOM 1259 C C . ASN A 1 155 ? 3.842 -4.533 -18.231 1.00 96.31 155 ASN A C 1
ATOM 1261 O O . ASN A 1 155 ? 4.846 -4.210 -18.877 1.00 96.31 155 ASN A O 1
ATOM 1265 N N . VAL A 1 156 ? 2.734 -4.966 -18.822 1.00 95.19 156 VAL A N 1
ATOM 1266 C CA . VAL A 1 156 ? 2.540 -5.065 -20.266 1.00 95.19 156 VAL A CA 1
ATOM 1267 C C . VAL A 1 156 ? 1.543 -3.986 -20.680 1.00 95.19 156 VAL A C 1
ATOM 1269 O O . VAL A 1 156 ? 0.403 -3.952 -20.229 1.00 95.19 156 VAL A O 1
ATOM 1272 N N . SER A 1 157 ? 1.959 -3.055 -21.536 1.00 91.44 157 SER A N 1
ATOM 1273 C CA . SER A 1 157 ? 1.047 -2.020 -22.028 1.00 91.44 157 SER A CA 1
ATOM 1274 C C . SER A 1 157 ? 0.004 -2.593 -22.987 1.00 91.44 157 SER A C 1
ATOM 1276 O O . SER A 1 157 ? 0.166 -3.678 -23.537 1.00 91.44 157 SER A O 1
ATOM 1278 N N . MET A 1 158 ? -1.039 -1.811 -23.279 1.00 87.94 158 MET A N 1
ATOM 1279 C CA . MET A 1 158 ? -2.136 -2.221 -24.171 1.00 87.94 158 MET A CA 1
ATOM 1280 C C . MET A 1 158 ? -1.681 -2.679 -25.569 1.00 87.94 158 MET A C 1
ATOM 1282 O O . MET A 1 158 ? -2.371 -3.454 -26.216 1.00 87.94 158 MET A O 1
ATOM 1286 N N . ASN A 1 159 ? -0.524 -2.207 -26.045 1.00 90.50 159 ASN A N 1
ATOM 1287 C CA . ASN A 1 159 ? 0.069 -2.615 -27.323 1.00 90.50 159 ASN A CA 1
ATOM 1288 C C . ASN A 1 159 ? 1.026 -3.826 -27.213 1.00 90.50 159 ASN A C 1
ATOM 1290 O O . ASN A 1 159 ? 1.772 -4.091 -28.151 1.00 90.50 159 ASN A O 1
ATOM 1294 N N . GLY A 1 160 ? 1.080 -4.502 -26.062 1.00 91.94 160 GLY A N 1
ATOM 1295 C CA . GLY A 1 160 ? 1.950 -5.655 -25.811 1.00 91.94 160 GLY A CA 1
ATOM 1296 C C . GLY A 1 160 ? 3.404 -5.324 -25.450 1.00 91.94 160 GLY A C 1
ATOM 1297 O O . GLY A 1 160 ? 4.207 -6.236 -25.269 1.00 91.94 160 GLY A O 1
ATOM 1298 N N . SER A 1 161 ? 3.788 -4.046 -25.338 1.00 93.94 161 SER A N 1
ATOM 1299 C CA . SER A 1 161 ? 5.156 -3.686 -24.930 1.00 93.94 161 SER A CA 1
ATOM 1300 C C . SER A 1 161 ? 5.388 -3.960 -23.441 1.00 93.94 161 SER A C 1
ATOM 1302 O O . SER A 1 161 ? 4.578 -3.584 -22.599 1.00 93.94 161 SER A O 1
ATOM 1304 N N . LYS A 1 162 ? 6.531 -4.570 -23.114 1.00 96.00 162 LYS A N 1
ATOM 1305 C CA . LYS A 1 162 ? 6.917 -4.951 -21.748 1.00 96.00 162 LYS A CA 1
ATOM 1306 C C . LYS A 1 162 ? 7.798 -3.886 -21.099 1.00 96.00 162 LYS A C 1
ATOM 1308 O O . LYS A 1 162 ? 8.923 -3.662 -21.555 1.00 96.00 162 LYS A O 1
ATOM 1313 N N . TYR A 1 163 ? 7.319 -3.266 -20.022 1.00 96.12 163 TYR A N 1
ATOM 1314 C CA . TYR A 1 163 ? 8.063 -2.258 -19.268 1.00 96.12 163 TYR A CA 1
ATOM 1315 C C . TYR A 1 163 ? 8.305 -2.636 -17.811 1.00 96.12 163 TYR A C 1
ATOM 1317 O O . TYR A 1 163 ? 7.435 -3.206 -17.164 1.00 96.12 163 TYR A O 1
ATOM 1325 N N . TYR A 1 164 ? 9.474 -2.282 -17.278 1.00 97.19 164 TYR A N 1
ATOM 1326 C CA . TYR A 1 164 ? 9.679 -2.250 -15.834 1.00 97.19 164 TYR A CA 1
ATOM 1327 C C . TYR A 1 164 ? 9.759 -0.819 -15.305 1.00 97.19 164 TYR A C 1
ATOM 1329 O O . TYR A 1 164 ? 10.254 0.090 -15.979 1.00 97.19 164 TYR A O 1
ATOM 1337 N N . HIS A 1 165 ? 9.299 -0.652 -14.070 1.00 97.12 165 HIS A N 1
ATOM 1338 C CA . HIS A 1 165 ? 9.248 0.600 -13.333 1.00 97.12 165 HIS A CA 1
ATOM 1339 C C . HIS A 1 165 ? 9.942 0.425 -11.983 1.00 97.12 165 HIS A C 1
ATOM 1341 O O . HIS A 1 165 ? 9.636 -0.500 -11.227 1.00 97.12 165 HIS A O 1
ATOM 1347 N N . LEU A 1 166 ? 10.872 1.324 -11.680 1.00 97.00 166 LEU A N 1
ATOM 1348 C CA . LEU A 1 166 ? 11.546 1.402 -10.388 1.00 97.00 166 LEU A CA 1
ATOM 1349 C C . LEU A 1 166 ? 10.690 2.205 -9.391 1.00 97.00 166 LEU A C 1
ATOM 1351 O O . LEU A 1 166 ? 9.948 3.091 -9.814 1.00 97.00 166 LEU A O 1
ATOM 1355 N N . PRO A 1 167 ? 10.820 1.973 -8.070 1.00 95.88 167 PRO A N 1
ATOM 1356 C CA . PRO A 1 167 ? 9.964 2.585 -7.038 1.00 95.88 167 PRO A CA 1
ATOM 1357 C C . PRO A 1 167 ? 10.066 4.117 -6.916 1.00 95.88 167 PRO A C 1
ATOM 1359 O O . PRO A 1 167 ? 9.328 4.735 -6.146 1.00 95.88 167 PRO A O 1
ATOM 1362 N N . PHE A 1 168 ? 10.986 4.736 -7.652 1.00 94.50 168 PHE A N 1
ATOM 1363 C CA . PHE A 1 168 ? 11.194 6.182 -7.730 1.00 94.50 168 PHE A CA 1
ATOM 1364 C C . PHE A 1 168 ? 10.889 6.756 -9.124 1.00 94.50 168 PHE A C 1
ATOM 1366 O O . PHE A 1 168 ? 11.130 7.938 -9.363 1.00 94.50 168 PHE A O 1
ATOM 1373 N N . ASP A 1 169 ? 10.376 5.945 -10.055 1.00 94.81 169 ASP A N 1
ATOM 1374 C CA . ASP A 1 169 ? 9.948 6.437 -11.362 1.00 94.81 169 ASP A CA 1
ATOM 1375 C C . ASP A 1 169 ? 8.617 7.215 -11.239 1.00 94.81 169 ASP A C 1
ATOM 1377 O O . ASP A 1 169 ? 7.729 6.784 -10.500 1.00 94.81 169 ASP A O 1
ATOM 1381 N N . PRO A 1 170 ? 8.404 8.310 -12.002 1.00 90.19 170 PRO A N 1
ATOM 1382 C CA . PRO A 1 170 ? 7.242 9.199 -11.831 1.00 90.19 170 PRO A CA 1
ATOM 1383 C C . PRO A 1 170 ? 5.857 8.548 -11.975 1.00 90.19 170 PRO A C 1
ATOM 1385 O O . PRO A 1 170 ? 4.863 9.092 -11.502 1.00 90.19 170 PRO A O 1
ATOM 1388 N N . TYR A 1 171 ? 5.771 7.406 -12.661 1.00 90.31 171 TYR A N 1
ATOM 1389 C CA . TYR A 1 171 ? 4.515 6.690 -12.909 1.00 90.31 171 TYR A CA 1
ATOM 1390 C C . TYR A 1 171 ? 4.378 5.404 -12.087 1.00 90.31 171 TYR A C 1
ATOM 1392 O O . TYR A 1 171 ? 3.396 4.691 -12.265 1.00 90.31 171 TYR A O 1
ATOM 1400 N N . TYR A 1 172 ? 5.318 5.102 -11.187 1.00 95.88 172 TYR A N 1
ATOM 1401 C CA . TYR A 1 172 ? 5.357 3.828 -10.462 1.00 95.88 172 TYR A CA 1
ATOM 1402 C C . TYR A 1 172 ? 4.047 3.503 -9.720 1.00 95.88 172 TYR A C 1
ATOM 1404 O O . TYR A 1 172 ? 3.535 2.388 -9.821 1.00 95.88 172 TYR A O 1
ATOM 1412 N N . ASP A 1 173 ? 3.458 4.479 -9.025 1.00 96.12 173 ASP A N 1
ATOM 1413 C CA . ASP A 1 173 ? 2.217 4.278 -8.254 1.00 96.12 173 ASP A CA 1
ATOM 1414 C C . ASP A 1 173 ? 0.951 4.253 -9.123 1.00 96.12 173 ASP A C 1
ATOM 1416 O O . ASP A 1 173 ? -0.105 3.809 -8.682 1.00 96.12 173 ASP A O 1
ATOM 1420 N N . LYS A 1 174 ? 1.054 4.691 -10.383 1.00 94.38 174 LYS A N 1
ATOM 1421 C CA . LYS A 1 174 ? -0.040 4.624 -11.367 1.00 94.38 174 LYS A CA 1
ATOM 1422 C C . LYS A 1 174 ? -0.042 3.311 -12.147 1.00 94.38 174 LYS A C 1
ATOM 1424 O O . LYS A 1 174 ? -1.055 2.965 -12.749 1.00 94.38 174 LYS A O 1
ATOM 1429 N N . VAL A 1 175 ? 1.087 2.606 -12.161 1.00 94.19 175 VAL A N 1
ATOM 1430 C CA . VAL A 1 175 ? 1.216 1.289 -12.784 1.00 94.19 175 VAL A CA 1
ATOM 1431 C C . VAL A 1 175 ? 0.656 0.246 -11.835 1.00 94.19 175 VAL A C 1
ATOM 1433 O O . VAL A 1 175 ? 1.031 0.196 -10.663 1.00 94.19 175 VAL A O 1
ATOM 1436 N N . LYS A 1 176 ? -0.222 -0.593 -12.368 1.00 92.50 176 LYS A N 1
ATOM 1437 C CA . LYS A 1 176 ? -0.810 -1.726 -11.664 1.00 92.50 176 LYS A CA 1
ATOM 1438 C C . LYS A 1 176 ? -0.214 -3.013 -12.201 1.00 92.50 176 LYS A C 1
ATOM 1440 O O . LYS A 1 176 ? 0.163 -3.054 -13.373 1.00 92.50 176 LYS A O 1
ATOM 1445 N N . ILE A 1 177 ? -0.139 -4.027 -11.353 1.00 94.44 177 ILE A N 1
ATOM 1446 C CA . ILE A 1 177 ? 0.259 -5.375 -11.756 1.00 94.44 177 ILE A CA 1
ATOM 1447 C C . ILE A 1 177 ? -0.972 -6.270 -11.741 1.00 94.44 177 ILE A C 1
ATOM 1449 O O . ILE A 1 177 ? -1.547 -6.545 -10.692 1.00 94.44 177 ILE A O 1
ATOM 1453 N N . ASN A 1 178 ? -1.365 -6.719 -12.924 1.00 84.56 178 ASN A N 1
ATOM 1454 C CA . ASN A 1 178 ? -2.446 -7.665 -13.140 1.00 84.56 178 ASN A CA 1
ATOM 1455 C C . ASN A 1 178 ? -1.883 -9.086 -13.283 1.00 84.56 178 ASN A C 1
ATOM 1457 O O . ASN A 1 178 ? -0.682 -9.303 -13.427 1.00 84.56 178 ASN A O 1
ATOM 1461 N N . GLN A 1 179 ? -2.754 -10.090 -13.246 1.00 76.12 179 GLN A N 1
ATOM 1462 C CA . GLN A 1 179 ? -2.333 -11.473 -13.470 1.00 76.12 179 GLN A CA 1
ATOM 1463 C C . GLN A 1 179 ? -1.856 -11.694 -14.919 1.00 76.12 179 GLN A C 1
ATOM 1465 O O . GLN A 1 179 ? -2.302 -11.017 -15.845 1.00 76.12 179 GLN A O 1
ATOM 1470 N N . GLY A 1 180 ? -0.974 -12.677 -15.124 1.00 86.75 180 GLY A N 1
ATOM 1471 C CA . GLY A 1 180 ? -0.439 -13.045 -16.437 1.00 86.75 180 GLY A CA 1
ATOM 1472 C C . GLY A 1 180 ? 1.079 -12.897 -16.499 1.00 86.75 180 GLY A C 1
ATOM 1473 O O . GLY A 1 180 ? 1.792 -13.453 -15.667 1.00 86.75 180 GLY A O 1
ATOM 1474 N N . GLU A 1 181 ? 1.580 -12.179 -17.507 1.00 90.88 181 GLU A N 1
ATOM 1475 C CA . GLU A 1 181 ? 3.021 -11.933 -17.676 1.00 90.88 181 GLU A CA 1
ATOM 1476 C C . GLU A 1 181 ? 3.557 -10.793 -16.792 1.00 90.88 181 GLU A C 1
ATOM 1478 O O . GLU A 1 181 ? 4.773 -10.676 -16.615 1.00 90.88 181 GLU A O 1
ATOM 1483 N N . GLU A 1 182 ? 2.675 -9.949 -16.250 1.00 96.00 182 GLU A N 1
ATOM 1484 C CA . GLU A 1 182 ? 3.044 -8.867 -15.336 1.00 96.00 182 GLU A CA 1
ATOM 1485 C C . GLU A 1 182 ? 3.475 -9.437 -13.981 1.00 96.00 182 GLU A C 1
ATOM 1487 O O . GLU A 1 182 ? 2.960 -10.454 -13.513 1.00 96.00 182 GLU A O 1
ATOM 1492 N N . CYS A 1 183 ? 4.471 -8.820 -13.351 1.00 96.69 183 CYS A N 1
ATOM 1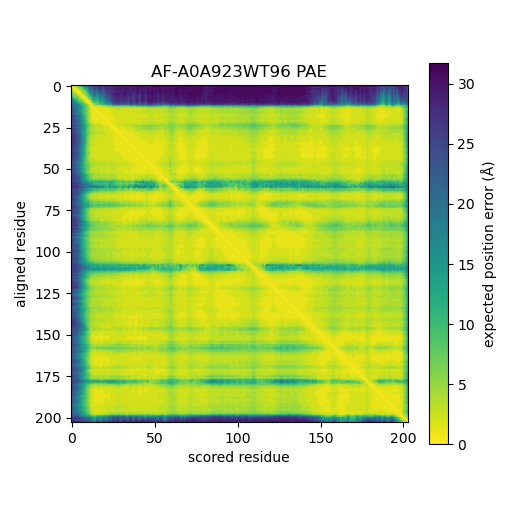493 C CA . CYS A 1 183 ? 5.000 -9.325 -12.091 1.00 96.69 183 CYS A CA 1
ATOM 1494 C C . CYS A 1 183 ? 5.793 -8.277 -11.319 1.00 96.69 183 CYS A C 1
ATOM 1496 O O . CYS A 1 183 ? 6.211 -7.247 -11.845 1.00 96.69 183 CYS A O 1
ATOM 1498 N N . TYR A 1 184 ? 6.054 -8.600 -10.059 1.00 97.81 184 TYR A N 1
ATOM 1499 C CA . TYR A 1 184 ? 7.077 -7.942 -9.268 1.00 97.81 184 TYR A CA 1
ATOM 1500 C C . TYR A 1 184 ? 8.384 -8.731 -9.315 1.00 97.81 184 TYR A C 1
ATOM 1502 O O . TYR A 1 184 ? 8.371 -9.962 -9.259 1.00 97.81 184 TYR A O 1
ATOM 1510 N N . VAL A 1 185 ? 9.513 -8.028 -9.376 1.00 97.75 185 VAL A N 1
ATOM 1511 C CA . VAL A 1 185 ? 10.856 -8.628 -9.301 1.00 97.75 185 VAL A CA 1
ATOM 1512 C C . VAL A 1 185 ? 11.770 -7.845 -8.356 1.00 97.75 185 VAL A C 1
ATOM 1514 O O . VAL A 1 185 ? 11.520 -6.673 -8.053 1.00 97.75 185 VAL A O 1
ATOM 1517 N N . HIS A 1 186 ? 12.818 -8.496 -7.847 1.00 97.44 186 HIS A N 1
ATOM 1518 C CA . HIS A 1 186 ? 13.764 -7.888 -6.905 1.00 97.44 186 HIS A CA 1
ATOM 1519 C C . HIS A 1 186 ? 14.880 -7.129 -7.616 1.00 97.44 186 HIS A C 1
ATOM 1521 O O . HIS A 1 186 ? 15.418 -6.162 -7.073 1.00 97.44 186 HIS A O 1
ATOM 1527 N N . THR A 1 187 ? 15.252 -7.571 -8.818 1.00 97.25 187 THR A N 1
ATOM 1528 C CA . THR A 1 187 ? 16.409 -7.029 -9.533 1.00 97.25 187 THR A CA 1
ATOM 1529 C C . THR A 1 187 ? 16.070 -6.621 -10.959 1.00 97.25 187 THR A C 1
ATOM 1531 O O . THR A 1 187 ? 15.213 -7.197 -11.627 1.00 97.25 187 THR A O 1
ATOM 1534 N N . VAL A 1 188 ? 16.793 -5.623 -11.464 1.00 97.12 188 VAL A N 1
ATOM 1535 C CA . VAL A 1 188 ? 16.716 -5.205 -12.869 1.00 97.12 188 VAL A CA 1
ATOM 1536 C C . VAL A 1 188 ? 17.128 -6.358 -13.784 1.00 97.12 188 VAL A C 1
ATOM 1538 O O . VAL A 1 188 ? 16.573 -6.516 -14.867 1.00 97.12 188 VAL A O 1
ATOM 1541 N N . ALA A 1 189 ? 18.065 -7.200 -13.341 1.00 96.62 189 ALA A N 1
ATOM 1542 C CA . ALA A 1 189 ? 18.467 -8.393 -14.077 1.00 96.62 189 ALA A CA 1
ATOM 1543 C C . ALA A 1 189 ? 17.297 -9.374 -14.268 1.00 96.62 189 ALA A C 1
ATOM 1545 O O . ALA A 1 189 ? 17.108 -9.870 -15.376 1.00 96.62 189 ALA A O 1
ATOM 1546 N N . GLU A 1 190 ? 16.481 -9.605 -13.233 1.00 97.25 190 GLU A N 1
ATOM 1547 C CA . GLU A 1 190 ? 15.263 -10.421 -13.335 1.00 97.25 190 GLU A CA 1
ATOM 1548 C C . GLU A 1 190 ? 14.244 -9.811 -14.306 1.00 97.25 190 GLU A C 1
ATOM 1550 O O . GLU A 1 190 ? 13.688 -10.533 -15.135 1.00 97.25 190 GLU A O 1
ATOM 1555 N N . ALA A 1 191 ? 14.031 -8.491 -14.253 1.00 97.06 191 ALA A N 1
ATOM 1556 C CA . ALA A 1 191 ? 13.129 -7.795 -15.176 1.00 97.06 191 ALA A CA 1
ATOM 1557 C C . ALA A 1 191 ? 13.576 -7.968 -16.640 1.00 97.06 191 ALA A C 1
ATOM 1559 O O . ALA A 1 191 ? 12.790 -8.365 -17.503 1.00 97.06 191 ALA A O 1
ATOM 1560 N N . VAL A 1 192 ? 14.862 -7.729 -16.914 1.00 96.19 192 VAL A N 1
ATOM 1561 C CA . VAL A 1 192 ? 15.449 -7.848 -18.257 1.00 96.19 192 VAL A CA 1
ATOM 1562 C C . VAL A 1 192 ? 15.426 -9.294 -18.750 1.00 96.19 192 VAL A C 1
ATOM 1564 O O . VAL A 1 192 ? 15.085 -9.534 -19.906 1.00 96.19 192 VAL A O 1
ATOM 1567 N N . ALA A 1 193 ? 15.722 -10.268 -17.884 1.00 96.38 193 ALA A N 1
ATOM 1568 C CA . ALA A 1 193 ? 15.656 -11.688 -18.231 1.00 96.38 193 ALA A CA 1
ATOM 1569 C C . ALA A 1 193 ? 14.237 -12.132 -18.632 1.00 96.38 193 ALA A C 1
ATOM 1571 O O . ALA A 1 193 ? 14.083 -13.022 -19.465 1.00 96.38 193 ALA A O 1
ATOM 1572 N N . LYS A 1 194 ? 13.202 -11.481 -18.086 1.00 95.94 194 LYS A N 1
ATOM 1573 C CA . LYS A 1 194 ? 11.792 -11.681 -18.460 1.00 95.94 194 LYS A CA 1
ATOM 1574 C C . LYS A 1 194 ? 11.352 -10.867 -19.692 1.00 95.94 194 LYS A C 1
ATOM 1576 O O . LYS A 1 194 ? 10.184 -10.922 -20.076 1.00 95.94 194 LYS A O 1
ATOM 1581 N N . GLY A 1 195 ? 12.265 -10.126 -20.323 1.00 95.75 195 GLY A N 1
ATOM 1582 C CA . GLY A 1 195 ? 12.014 -9.353 -21.542 1.00 95.75 195 GLY A CA 1
ATOM 1583 C C . GLY A 1 195 ? 11.459 -7.944 -21.314 1.00 95.75 195 GLY A C 1
ATOM 1584 O O . GLY A 1 195 ? 10.978 -7.329 -22.264 1.00 95.75 195 GLY A O 1
ATOM 1585 N N . PHE A 1 196 ? 11.510 -7.420 -20.086 1.00 96.31 196 PHE A N 1
ATOM 1586 C CA . PHE A 1 196 ? 11.064 -6.060 -19.777 1.00 96.31 196 PHE A CA 1
ATOM 1587 C C . PHE A 1 196 ? 12.201 -5.047 -19.957 1.00 96.31 196 PHE A C 1
ATOM 1589 O O . PHE A 1 196 ? 13.360 -5.321 -19.640 1.00 96.31 196 PHE A O 1
ATOM 1596 N N . ARG A 1 197 ? 11.866 -3.838 -20.418 1.00 95.00 197 ARG A N 1
ATOM 1597 C CA . ARG A 1 197 ? 12.793 -2.691 -20.506 1.00 95.00 197 ARG A CA 1
ATOM 1598 C C . ARG A 1 197 ? 12.311 -1.525 -19.644 1.00 95.00 197 ARG A C 1
ATOM 1600 O O . ARG A 1 197 ? 11.112 -1.395 -19.437 1.00 95.00 197 ARG A O 1
ATOM 1607 N N . ARG A 1 198 ? 13.200 -0.652 -19.157 1.00 93.88 198 ARG A N 1
ATOM 1608 C CA . ARG A 1 198 ? 12.775 0.468 -18.299 1.00 93.88 198 ARG A CA 1
ATOM 1609 C C . ARG A 1 198 ? 11.797 1.387 -19.030 1.00 93.88 198 ARG A C 1
ATOM 1611 O O . ARG A 1 198 ? 12.011 1.733 -20.195 1.00 93.88 198 ARG A O 1
ATOM 1618 N N . ALA A 1 199 ? 10.738 1.804 -18.349 1.00 89.75 199 ALA A N 1
ATOM 1619 C CA . ALA A 1 199 ? 9.864 2.854 -18.848 1.00 89.75 199 ALA A CA 1
ATOM 1620 C C . ALA A 1 199 ? 10.580 4.218 -18.839 1.00 89.75 199 ALA A C 1
ATOM 1622 O O . ALA A 1 199 ? 11.236 4.579 -17.867 1.00 89.75 199 ALA A O 1
ATOM 1623 N N . GLY A 1 200 ? 10.423 5.011 -19.901 1.00 75.50 200 GLY A N 1
ATOM 1624 C CA . GLY A 1 200 ? 10.888 6.405 -19.920 1.00 75.50 200 GLY A CA 1
ATOM 1625 C C . GLY A 1 200 ? 12.334 6.645 -20.369 1.00 75.50 200 GLY A C 1
ATOM 1626 O O . GLY A 1 200 ? 12.730 7.801 -20.486 1.00 75.50 200 GLY A O 1
ATOM 1627 N N . THR A 1 201 ? 13.104 5.616 -20.719 1.00 54.12 201 THR A N 1
ATOM 1628 C CA . THR A 1 201 ? 14.341 5.802 -21.491 1.00 54.12 201 THR A CA 1
ATOM 1629 C C . THR A 1 201 ? 14.003 5.801 -22.980 1.00 54.12 201 THR A C 1
ATOM 1631 O O . THR A 1 201 ? 13.653 4.768 -23.554 1.00 54.12 201 THR A O 1
ATOM 1634 N N . ARG A 1 202 ? 14.100 6.972 -23.627 1.00 35.81 202 ARG A N 1
ATOM 1635 C CA . ARG A 1 202 ? 14.426 6.986 -25.060 1.00 35.81 202 ARG A CA 1
ATOM 1636 C C . ARG A 1 202 ? 15.792 6.304 -25.191 1.00 35.81 202 ARG A C 1
ATOM 1638 O O . ARG A 1 202 ? 16.690 6.623 -24.411 1.00 35.81 202 ARG A O 1
ATOM 1645 N N . LEU A 1 203 ? 15.889 5.323 -26.090 1.00 36.25 203 LEU A N 1
ATOM 1646 C CA . LEU A 1 203 ? 17.179 4.833 -26.580 1.00 36.25 203 LEU A CA 1
ATOM 1647 C C . LEU A 1 203 ? 17.949 5.989 -27.227 1.00 36.25 203 LEU A C 1
ATOM 1649 O O . LEU A 1 203 ? 17.274 6.847 -27.845 1.00 36.25 203 LEU A O 1
#

Radius of gyration: 19.69 Å; Cα contacts (8 Å, |Δi|>4): 331; chains: 1; bounding box: 65×35×57 Å

Nearest PDB structures (foldseek):
  1y88-assembly1_A  TM=7.811E-01  e=1.709E-04  Archaeoglobus fulgidus
  7vsr-assembly1_N  TM=6.054E-01  e=1.126E-01  Escherichia coli K-12
  3ebc-assembly1_A  TM=3.782E-01  e=7.070E-01  Haemophilus influenzae
  7cm9-assembly2_D  TM=4.734E-01  e=4.718E+00  Psychrobacter sp.